Protein AF-A0A1B9KW47-F1 (afdb_monomer_lite)

Secondary structure (DSSP, 8-state):
---B-TTSPBPPS----SGGGGGG-----TT--TT-EEEEE-S-HHHHHHHHHHHHHS---TTT--HHHHHHHHHHHHHHHHSTT--TTSPPPP--HHHHHHHHTSHHHHHHHHTEEEEE--TTS--TT-HHHHHHHHHHHHHHHHHHHHHHHHHHHTT--SHHHHHHHHHHHHHHHHHHHTTS--

Sequence (186 aa):
MTALDEQTLPIRGWVNIKDNAQAHIKRRSPWHWPGFDTIEEKATVGELSDKIGKNKVAKLDLADYTPAMRALHQILTGTLIYSTQRKKDLPPPTFTDRDLKEGLRRSWTAELIGHLLVKYESEWYADEALSKWNEIDDLFEEEKQQQKALIEAGLDELGITELYLRDFALDVWWTRRMNMSNQTGN

Foldseek 3Di:
DFDADPVRDGDDDDQDPPPVRCPPPDDDDPQRDPLADEDEFDQAPLLQVVVQVCCVVPNDDLVSDTRLLNQLLCLLQVVVVPDPPDDPPDDRDGSHPVSSVVLCVDPVSVVNNVRYHYRYDDLVPADPVSVSVVSVVVVCVVVVVVVVVVLVVVCVVVVNDDPVSSVVVVVVVVVVVVVVVVVPPD

Radius of gyration: 24.46 Å; chains: 1; bounding box: 66×40×59 Å

Structure (mmCIF, N/CA/C/O backbone):
data_AF-A0A1B9KW47-F1
#
_entry.id   AF-A0A1B9KW47-F1
#
loop_
_atom_site.group_PDB
_atom_site.id
_atom_site.type_symbol
_atom_site.label_atom_id
_atom_site.label_alt_id
_atom_site.label_comp_id
_atom_site.label_asym_id
_atom_site.label_entity_id
_atom_site.label_seq_id
_atom_site.pdbx_PDB_ins_code
_atom_site.Cartn_x
_atom_site.Cartn_y
_atom_site.Cartn_z
_atom_site.occupancy
_atom_site.B_iso_or_equiv
_atom_site.auth_seq_id
_atom_site.auth_comp_id
_atom_site.auth_asym_id
_atom_site.auth_atom_id
_atom_site.pdbx_PDB_model_num
ATOM 1 N N . MET A 1 1 ? 25.200 -17.414 -2.289 1.00 52.78 1 MET A N 1
ATOM 2 C CA . MET A 1 1 ? 24.859 -16.744 -3.564 1.00 52.78 1 MET A CA 1
ATOM 3 C C . MET A 1 1 ? 25.662 -17.446 -4.650 1.00 52.78 1 MET A C 1
ATOM 5 O O . MET A 1 1 ? 26.881 -17.436 -4.554 1.00 52.78 1 MET A O 1
ATOM 9 N N . THR A 1 2 ? 25.009 -18.140 -5.584 1.00 60.66 2 THR A N 1
ATOM 10 C CA . THR A 1 2 ? 25.680 -18.920 -6.644 1.00 60.66 2 THR A CA 1
ATOM 11 C C . THR A 1 2 ? 25.632 -18.114 -7.937 1.00 60.66 2 THR A C 1
ATOM 13 O O . THR A 1 2 ? 24.560 -17.642 -8.308 1.00 60.66 2 THR A O 1
ATOM 16 N N . ALA A 1 3 ? 26.774 -17.905 -8.592 1.00 68.88 3 ALA A N 1
ATOM 17 C CA . ALA A 1 3 ? 26.818 -17.247 -9.897 1.00 68.88 3 ALA A CA 1
ATOM 18 C C . ALA A 1 3 ? 26.314 -18.215 -10.979 1.00 68.88 3 ALA A C 1
ATOM 20 O O . ALA A 1 3 ? 26.671 -19.393 -10.947 1.00 68.88 3 ALA A O 1
ATOM 21 N N . LEU A 1 4 ? 25.491 -17.726 -11.909 1.00 76.25 4 LEU A N 1
ATOM 22 C CA . LEU A 1 4 ? 24.888 -18.517 -12.986 1.00 76.25 4 LEU A CA 1
ATOM 23 C C . LEU A 1 4 ? 25.247 -17.926 -14.354 1.00 76.25 4 LEU A C 1
ATOM 25 O O . LEU A 1 4 ? 25.425 -16.709 -14.456 1.00 76.25 4 LEU A O 1
ATOM 29 N N . ASP A 1 5 ? 25.347 -18.771 -15.379 1.00 75.00 5 ASP A N 1
ATOM 30 C CA . ASP A 1 5 ? 25.496 -18.347 -16.778 1.00 75.00 5 ASP A CA 1
ATOM 31 C C . ASP A 1 5 ? 24.140 -18.024 -17.439 1.00 75.00 5 ASP A C 1
ATOM 33 O O . ASP A 1 5 ? 23.088 -18.042 -16.792 1.00 75.00 5 ASP A O 1
ATOM 37 N N . GLU A 1 6 ? 24.152 -17.693 -18.736 1.00 72.44 6 GLU A N 1
ATOM 38 C CA . GLU A 1 6 ? 22.936 -17.390 -19.510 1.00 72.44 6 GLU A CA 1
ATOM 39 C C . GLU A 1 6 ? 21.969 -18.582 -19.601 1.00 72.44 6 GLU A C 1
ATOM 41 O O . GLU A 1 6 ? 20.771 -18.392 -19.807 1.00 72.44 6 GLU A O 1
ATOM 46 N N . GLN A 1 7 ? 22.467 -19.804 -19.404 1.00 78.38 7 GLN A N 1
ATOM 47 C CA . GLN A 1 7 ? 21.708 -21.050 -19.403 1.00 78.38 7 GLN A CA 1
ATOM 48 C C . GLN A 1 7 ? 21.291 -21.472 -17.986 1.00 78.38 7 GLN A C 1
ATOM 50 O O . GLN A 1 7 ? 20.792 -22.582 -17.798 1.00 78.38 7 GLN A O 1
ATOM 55 N N . THR A 1 8 ? 21.446 -20.594 -16.988 1.00 76.12 8 THR A N 1
ATOM 56 C CA . THR A 1 8 ? 21.132 -20.827 -15.566 1.00 76.12 8 THR A CA 1
ATOM 57 C C . THR A 1 8 ? 21.960 -21.932 -14.902 1.00 76.12 8 THR A C 1
ATOM 59 O O . THR A 1 8 ? 21.585 -22.449 -13.848 1.00 76.12 8 THR A O 1
ATOM 62 N N . LEU A 1 9 ? 23.113 -22.281 -15.476 1.00 78.62 9 LEU A N 1
ATOM 63 C CA . LEU A 1 9 ? 24.003 -23.293 -14.922 1.00 78.62 9 LEU A CA 1
ATOM 64 C C . LEU A 1 9 ? 24.984 -22.677 -13.912 1.00 78.62 9 LEU A C 1
ATOM 66 O O . LEU A 1 9 ? 25.424 -21.538 -14.087 1.00 78.62 9 LEU A O 1
ATOM 70 N N . PRO A 1 10 ? 25.366 -23.410 -12.847 1.00 80.12 10 PRO A N 1
ATOM 71 C CA . PRO A 1 10 ? 26.312 -22.918 -11.852 1.00 80.12 10 PRO A CA 1
ATOM 72 C C . PRO A 1 10 ? 27.696 -22.648 -12.446 1.00 80.12 10 PRO A C 1
ATOM 74 O O . PRO A 1 10 ? 28.397 -23.569 -12.871 1.00 80.12 10 PRO A O 1
ATOM 77 N N . ILE A 1 11 ? 28.138 -21.395 -12.377 1.00 77.31 11 ILE A N 1
ATOM 78 C CA . ILE A 1 11 ? 29.508 -21.016 -12.718 1.00 77.31 11 ILE A CA 1
ATOM 79 C C . ILE A 1 11 ? 30.420 -21.419 -11.556 1.00 77.31 11 ILE A C 1
ATOM 81 O O . ILE A 1 11 ? 30.181 -21.064 -10.399 1.00 77.31 11 ILE A O 1
ATOM 85 N N . ARG A 1 12 ? 31.497 -22.149 -11.860 1.00 74.44 12 ARG A N 1
ATOM 86 C CA . ARG A 1 12 ? 32.556 -22.488 -10.900 1.00 74.44 12 ARG A CA 1
ATOM 87 C C . ARG A 1 12 ? 33.771 -21.593 -11.141 1.00 74.44 12 ARG A C 1
ATOM 89 O O . ARG A 1 12 ? 34.286 -21.559 -12.252 1.00 74.44 12 ARG A O 1
ATOM 96 N N . GLY A 1 13 ? 34.245 -20.904 -10.103 1.00 72.00 13 GLY A N 1
ATOM 97 C CA . GLY A 1 13 ? 35.448 -20.064 -10.158 1.00 72.00 13 GLY A CA 1
ATOM 98 C C . GLY A 1 13 ? 35.273 -18.698 -9.494 1.00 72.00 13 GLY A C 1
ATOM 99 O O . GLY A 1 13 ? 34.249 -18.420 -8.873 1.00 72.00 13 GLY A O 1
ATOM 100 N N . TRP A 1 14 ? 36.291 -17.846 -9.622 1.00 69.81 14 TRP A N 1
ATOM 101 C CA . TRP A 1 14 ? 36.269 -16.466 -9.134 1.00 69.81 14 TRP A CA 1
ATOM 102 C C . TRP A 1 14 ? 35.870 -15.518 -10.265 1.00 69.81 14 TRP A C 1
ATOM 104 O O . TRP A 1 14 ? 36.455 -15.556 -11.345 1.00 69.81 14 TRP A O 1
ATOM 114 N N . VAL A 1 15 ? 34.891 -14.652 -10.010 1.00 69.75 15 VAL A N 1
ATOM 115 C CA . VAL A 1 15 ? 34.445 -13.632 -10.966 1.00 69.75 15 VAL A CA 1
ATOM 116 C C . VAL A 1 15 ? 35.198 -12.330 -10.693 1.00 69.75 15 VAL A C 1
ATOM 118 O O . VAL A 1 15 ? 35.206 -11.837 -9.565 1.00 69.75 15 VAL A O 1
ATOM 121 N N . ASN A 1 16 ? 35.844 -11.768 -11.717 1.00 69.06 16 ASN A N 1
ATOM 122 C CA . ASN A 1 16 ? 36.557 -10.497 -11.601 1.00 69.06 16 ASN A CA 1
ATOM 123 C C . ASN A 1 16 ? 35.557 -9.330 -11.575 1.00 69.06 16 ASN A C 1
ATOM 125 O O . ASN A 1 16 ? 34.873 -9.070 -12.559 1.00 69.06 16 ASN A O 1
ATOM 129 N N . ILE A 1 17 ? 35.494 -8.627 -10.445 1.00 68.19 17 ILE A N 1
ATOM 130 C CA . ILE A 1 17 ? 34.579 -7.500 -10.210 1.00 68.19 17 ILE A CA 1
ATOM 131 C C . ILE A 1 17 ? 35.165 -6.133 -10.592 1.00 68.19 17 ILE A C 1
ATOM 133 O O . ILE A 1 17 ? 34.550 -5.114 -10.304 1.00 68.19 17 ILE A O 1
ATOM 137 N N . LYS A 1 18 ? 36.345 -6.063 -11.217 1.00 71.56 18 LYS A N 1
ATOM 138 C CA . LYS A 1 18 ? 36.892 -4.783 -11.700 1.00 71.56 18 LYS A CA 1
ATOM 139 C C . LYS A 1 18 ? 36.042 -4.247 -12.856 1.00 71.56 18 LYS A C 1
ATOM 141 O O . LYS A 1 18 ? 35.645 -5.021 -13.721 1.00 71.56 18 LYS A O 1
ATOM 146 N N . ASP A 1 19 ? 35.797 -2.937 -12.892 1.00 61.22 19 ASP A N 1
ATOM 147 C CA . ASP A 1 19 ? 34.869 -2.291 -13.842 1.00 61.22 19 ASP A CA 1
ATOM 148 C C . ASP A 1 19 ? 35.158 -2.616 -15.318 1.00 61.22 19 ASP A C 1
ATOM 150 O O . ASP A 1 19 ? 34.242 -2.749 -16.125 1.00 61.22 19 ASP A O 1
ATOM 154 N N . ASN A 1 20 ? 36.425 -2.841 -15.672 1.00 67.69 20 ASN A N 1
ATOM 155 C CA . ASN A 1 20 ? 36.841 -3.214 -17.026 1.00 67.69 20 ASN A CA 1
ATOM 156 C C . ASN A 1 20 ? 36.513 -4.668 -17.426 1.00 67.69 20 ASN A C 1
ATOM 158 O O . ASN A 1 20 ? 36.553 -4.992 -18.609 1.00 67.69 20 ASN A O 1
ATOM 162 N N . ALA A 1 21 ? 36.203 -5.542 -16.467 1.00 62.09 21 ALA A N 1
ATOM 163 C CA . ALA A 1 21 ? 35.816 -6.934 -16.694 1.00 62.09 21 ALA A CA 1
ATOM 164 C C . ALA A 1 21 ? 34.289 -7.141 -16.649 1.00 62.09 21 ALA A C 1
ATOM 166 O O . ALA A 1 21 ? 33.803 -8.211 -17.009 1.00 62.09 21 ALA A O 1
ATOM 167 N N . GLN A 1 22 ? 33.521 -6.122 -16.241 1.00 63.50 22 GLN A N 1
ATOM 168 C CA . GLN A 1 22 ? 32.074 -6.219 -16.019 1.00 63.50 22 GLN A CA 1
ATOM 169 C C . GLN A 1 22 ? 31.216 -6.091 -17.288 1.00 63.50 22 GLN A C 1
ATOM 171 O O . GLN A 1 22 ? 30.003 -6.263 -17.207 1.00 63.50 22 GLN A O 1
ATOM 176 N N . ALA A 1 23 ? 31.804 -5.845 -18.465 1.00 67.00 23 ALA A N 1
ATOM 177 C CA . ALA A 1 23 ? 31.049 -5.665 -19.713 1.00 67.00 23 ALA A CA 1
ATOM 178 C C . ALA A 1 23 ? 30.097 -6.838 -20.036 1.00 67.00 23 ALA A C 1
ATOM 180 O O . ALA A 1 23 ? 29.053 -6.635 -20.652 1.00 67.00 23 ALA A O 1
ATOM 181 N N . HIS A 1 24 ? 30.430 -8.048 -19.573 1.00 66.94 24 HIS A N 1
ATOM 182 C CA . HIS A 1 24 ? 29.626 -9.262 -19.749 1.00 66.94 24 HIS A CA 1
ATOM 183 C C . HIS A 1 24 ? 29.089 -9.838 -18.426 1.00 66.94 24 HIS A C 1
ATOM 185 O O . HIS A 1 24 ? 28.524 -10.927 -18.410 1.00 66.94 24 HIS A O 1
ATOM 191 N N . ILE A 1 25 ? 29.261 -9.132 -17.301 1.00 68.62 25 ILE A N 1
ATOM 192 C CA . ILE A 1 25 ? 28.848 -9.597 -15.971 1.00 68.62 25 ILE A CA 1
ATOM 193 C C . ILE A 1 25 ? 27.745 -8.682 -15.459 1.00 68.62 25 ILE A C 1
ATOM 195 O O . ILE A 1 25 ? 27.976 -7.520 -15.133 1.00 68.62 25 ILE A O 1
ATOM 199 N N . LYS A 1 26 ? 26.537 -9.227 -15.310 1.00 70.75 26 LYS A N 1
ATOM 200 C CA . LYS A 1 26 ? 25.414 -8.489 -14.734 1.00 70.75 26 LYS A CA 1
ATOM 201 C C . LYS A 1 26 ? 25.174 -8.916 -13.293 1.00 70.75 26 LYS A C 1
ATOM 203 O O . LYS A 1 26 ? 24.668 -10.006 -13.035 1.00 70.75 26 LYS A O 1
ATOM 208 N N . ARG A 1 27 ? 25.485 -8.037 -12.338 1.00 69.44 27 ARG A N 1
ATOM 209 C CA . ARG A 1 27 ? 25.141 -8.262 -10.928 1.00 69.44 27 ARG A CA 1
ATOM 210 C C . ARG A 1 27 ? 23.619 -8.225 -10.774 1.00 69.44 27 ARG A C 1
ATOM 212 O O . ARG A 1 27 ? 22.990 -7.197 -11.007 1.00 69.44 27 ARG A O 1
ATOM 219 N N . ARG A 1 28 ? 23.025 -9.355 -10.394 1.00 71.50 28 ARG A N 1
ATOM 220 C CA . ARG A 1 28 ? 21.593 -9.471 -10.093 1.00 71.50 28 ARG A CA 1
ATOM 221 C C . ARG A 1 28 ? 21.411 -9.485 -8.578 1.00 71.50 28 ARG A C 1
ATOM 223 O O . ARG A 1 28 ? 22.066 -10.260 -7.882 1.00 71.50 28 ARG A O 1
ATOM 230 N N . SER A 1 29 ? 20.574 -8.593 -8.059 1.00 70.94 29 SER A N 1
ATOM 231 C CA . SER A 1 29 ? 20.155 -8.649 -6.658 1.00 70.94 29 SER A CA 1
ATOM 232 C C . SER A 1 29 ? 19.118 -9.769 -6.476 1.00 70.94 29 SER A C 1
ATOM 234 O O . SER A 1 29 ? 18.502 -10.180 -7.459 1.00 70.94 29 SER A O 1
ATOM 236 N N . PRO A 1 30 ? 18.865 -10.238 -5.242 1.00 73.62 30 PRO A N 1
ATOM 237 C CA . PRO A 1 30 ? 17.737 -11.133 -4.954 1.00 73.62 30 PRO A CA 1
ATOM 238 C C . PRO A 1 30 ? 16.365 -10.565 -5.362 1.00 73.62 30 PRO A C 1
ATOM 240 O O . PRO A 1 30 ? 15.408 -11.314 -5.512 1.00 73.62 30 PRO A O 1
ATOM 243 N N . TRP A 1 31 ? 16.292 -9.248 -5.565 1.00 76.88 31 TRP A N 1
ATOM 244 C CA . TRP A 1 31 ? 15.114 -8.513 -6.022 1.00 76.88 31 TRP A CA 1
ATOM 245 C C . TRP A 1 31 ? 15.072 -8.339 -7.545 1.00 76.88 31 TRP A C 1
ATOM 247 O O . TRP A 1 31 ? 14.102 -7.825 -8.078 1.00 76.88 31 TRP A O 1
ATOM 257 N N . HIS A 1 32 ? 16.104 -8.779 -8.274 1.00 79.56 32 HIS A N 1
ATOM 258 C CA . HIS A 1 32 ? 16.088 -8.751 -9.732 1.00 79.56 32 HIS A CA 1
ATOM 259 C C . HIS A 1 32 ? 15.261 -9.924 -10.266 1.00 79.56 32 HIS A C 1
ATOM 261 O O . HIS A 1 32 ? 15.783 -11.028 -10.430 1.00 79.56 32 HIS A O 1
ATOM 267 N N . TRP A 1 33 ? 13.985 -9.682 -10.557 1.00 83.50 33 TRP A N 1
ATOM 268 C CA . TRP A 1 33 ? 13.072 -10.673 -11.129 1.00 83.50 33 TRP A CA 1
ATOM 269 C C . TRP A 1 33 ? 12.690 -10.236 -12.552 1.00 83.50 33 TRP A C 1
ATOM 271 O O . TRP A 1 33 ? 12.150 -9.146 -12.734 1.00 83.50 33 TRP A O 1
ATOM 281 N N . PRO A 1 34 ? 13.029 -11.010 -13.601 1.00 83.19 34 PRO A N 1
ATOM 282 C CA . PRO A 1 34 ? 12.673 -10.654 -14.974 1.00 83.19 34 PRO A CA 1
ATOM 283 C C . PRO A 1 34 ? 11.157 -10.487 -15.147 1.00 83.19 34 PRO A C 1
ATOM 285 O O . PRO A 1 34 ? 10.402 -11.362 -14.740 1.00 83.19 34 PRO A O 1
ATOM 288 N N . GLY A 1 35 ? 10.729 -9.386 -15.770 1.00 83.75 35 GLY A N 1
ATOM 289 C CA . GLY A 1 35 ? 9.307 -9.073 -15.967 1.00 83.75 35 GLY A CA 1
ATOM 290 C C . GLY A 1 35 ? 8.639 -8.350 -14.796 1.00 83.75 35 GLY A C 1
ATOM 291 O O . GLY A 1 35 ? 7.484 -7.967 -14.934 1.00 83.75 35 GLY A O 1
ATOM 292 N N . PHE A 1 36 ? 9.361 -8.125 -13.693 1.00 90.31 36 PHE A N 1
ATOM 293 C CA . PHE A 1 36 ? 8.866 -7.394 -12.532 1.00 90.31 36 PHE A CA 1
ATOM 294 C C . PHE A 1 36 ? 9.596 -6.062 -12.361 1.00 90.31 36 PHE A C 1
ATOM 296 O O . PHE A 1 36 ? 10.820 -5.983 -12.512 1.00 90.31 36 PHE A O 1
ATOM 303 N N . ASP A 1 37 ? 8.849 -5.038 -11.965 1.00 89.62 37 ASP A N 1
ATOM 304 C CA . ASP A 1 37 ? 9.387 -3.742 -11.576 1.00 89.62 37 ASP A CA 1
ATOM 305 C C . ASP A 1 37 ? 9.651 -3.734 -10.075 1.00 89.62 37 ASP A C 1
ATOM 307 O O . ASP A 1 37 ? 8.775 -4.042 -9.274 1.00 89.62 37 ASP A O 1
ATOM 311 N N . THR A 1 38 ? 10.873 -3.394 -9.670 1.00 90.56 38 THR A N 1
ATOM 312 C CA . THR A 1 38 ? 11.229 -3.315 -8.249 1.00 90.56 38 THR A CA 1
ATOM 313 C C . THR A 1 38 ? 11.180 -1.877 -7.770 1.00 90.56 38 THR A C 1
ATOM 315 O O . THR A 1 38 ? 11.868 -1.015 -8.316 1.00 90.56 38 THR A O 1
ATOM 318 N N . ILE A 1 39 ? 10.436 -1.641 -6.697 1.00 91.31 39 ILE A N 1
ATOM 319 C CA . ILE A 1 39 ? 10.437 -0.382 -5.963 1.00 91.31 39 ILE A CA 1
ATOM 320 C C . ILE A 1 39 ? 11.011 -0.592 -4.567 1.00 91.31 39 ILE A C 1
ATOM 322 O O . ILE A 1 39 ? 10.827 -1.641 -3.956 1.00 91.31 39 ILE A O 1
ATOM 326 N N . GLU A 1 40 ? 11.726 0.409 -4.066 1.00 90.12 40 GLU A N 1
ATOM 327 C CA . GLU A 1 40 ? 12.193 0.439 -2.683 1.00 90.12 40 GLU A CA 1
ATOM 328 C C . GLU A 1 40 ? 11.288 1.384 -1.895 1.00 90.12 40 GLU A C 1
ATOM 330 O O . GLU A 1 40 ? 11.280 2.591 -2.147 1.00 90.12 40 GLU A O 1
ATOM 335 N N . GLU A 1 41 ? 10.503 0.820 -0.982 1.00 90.06 41 GLU A N 1
ATOM 336 C CA . GLU A 1 41 ? 9.646 1.564 -0.069 1.00 90.06 41 GLU A CA 1
ATOM 337 C C . GLU A 1 41 ? 10.390 1.780 1.248 1.00 90.06 41 GLU A C 1
ATOM 339 O O . GLU A 1 41 ? 10.922 0.843 1.846 1.00 90.06 41 GLU A O 1
ATOM 344 N N . LYS A 1 42 ? 10.461 3.046 1.652 1.00 86.50 42 LYS A N 1
ATOM 345 C CA . LYS A 1 42 ? 11.182 3.504 2.845 1.00 86.50 42 LYS A CA 1
ATOM 346 C C . LYS A 1 42 ? 10.254 4.139 3.871 1.00 86.50 42 LYS A C 1
ATOM 348 O O . LYS A 1 42 ? 10.696 4.357 4.991 1.00 86.50 42 LYS A O 1
ATOM 353 N N . ALA A 1 43 ? 9.025 4.467 3.475 1.00 84.81 43 ALA A N 1
ATOM 354 C CA . ALA A 1 43 ? 8.027 4.968 4.398 1.00 84.81 43 ALA A CA 1
ATOM 355 C C . ALA A 1 43 ? 7.648 3.861 5.377 1.00 84.81 43 ALA A C 1
ATOM 357 O O . ALA A 1 43 ? 7.452 2.729 4.941 1.00 84.81 43 ALA A O 1
ATOM 358 N N . THR A 1 44 ? 7.531 4.180 6.664 1.00 82.62 44 THR A N 1
ATOM 359 C CA . THR A 1 44 ? 7.022 3.229 7.665 1.00 82.62 44 THR A CA 1
ATOM 360 C C . THR A 1 44 ? 5.564 2.864 7.368 1.00 82.62 44 THR A C 1
ATOM 362 O O . THR A 1 44 ? 4.877 3.542 6.594 1.00 82.62 44 THR A O 1
ATOM 365 N N . VAL A 1 45 ? 5.043 1.806 8.001 1.00 77.69 45 VAL A N 1
ATOM 366 C CA . VAL A 1 45 ? 3.600 1.502 7.935 1.00 77.69 45 VAL A CA 1
ATOM 367 C C . VAL A 1 45 ? 2.774 2.680 8.428 1.00 77.69 45 VAL A C 1
ATOM 369 O O . VAL A 1 45 ? 1.746 2.987 7.821 1.00 77.69 45 VAL A O 1
ATOM 372 N N . GLY A 1 46 ? 3.233 3.350 9.490 1.00 76.00 46 GLY A N 1
ATOM 373 C CA . GLY A 1 46 ? 2.555 4.509 10.049 1.00 76.00 46 GLY A CA 1
ATOM 374 C C . GLY A 1 46 ? 2.443 5.644 9.040 1.00 76.00 46 GLY A C 1
ATOM 375 O O . GLY A 1 46 ? 1.343 6.105 8.732 1.00 76.00 46 GLY A O 1
ATOM 376 N N . GLU A 1 47 ? 3.568 6.015 8.429 1.0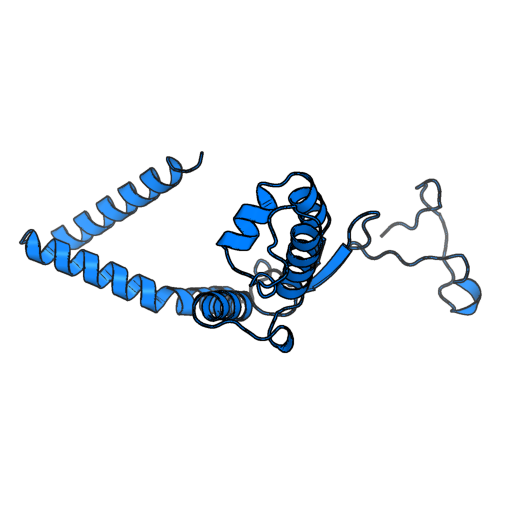0 83.38 47 GLU A N 1
ATOM 377 C CA . GLU A 1 47 ? 3.628 7.031 7.378 1.00 83.38 47 GLU A CA 1
ATOM 378 C C . GLU A 1 47 ? 2.794 6.659 6.146 1.00 83.38 47 GLU A C 1
ATOM 380 O O . GLU A 1 47 ? 2.113 7.513 5.572 1.00 83.38 47 GLU A O 1
ATOM 385 N N . LEU A 1 48 ? 2.832 5.395 5.714 1.00 83.38 48 LEU A N 1
ATOM 386 C CA . LEU A 1 48 ? 2.037 4.925 4.581 1.00 83.38 48 LEU A CA 1
ATOM 387 C C . LEU A 1 48 ? 0.536 5.006 4.891 1.00 83.38 48 LEU A C 1
ATOM 389 O O . LEU A 1 48 ? -0.237 5.482 4.056 1.00 83.38 48 LEU A O 1
ATOM 393 N N . SER A 1 49 ? 0.126 4.569 6.082 1.00 78.56 49 SER A N 1
ATOM 394 C CA . SE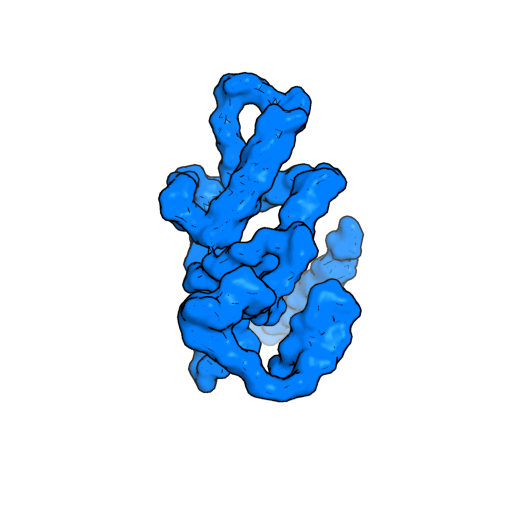R A 1 49 ? -1.268 4.595 6.529 1.00 78.56 49 SER A CA 1
ATOM 395 C C . SER A 1 49 ? -1.788 6.026 6.661 1.00 78.56 49 SER A C 1
ATOM 397 O O . SER A 1 49 ? -2.831 6.350 6.089 1.00 78.56 49 SER A O 1
ATOM 399 N N . ASP A 1 50 ? -1.025 6.913 7.307 1.00 83.00 50 ASP A N 1
ATOM 400 C CA . ASP A 1 50 ? -1.349 8.336 7.432 1.00 83.00 50 ASP A CA 1
ATOM 401 C C . ASP A 1 50 ? -1.496 8.998 6.056 1.00 83.00 50 ASP A C 1
ATOM 403 O O . ASP A 1 50 ? -2.487 9.679 5.790 1.00 83.00 50 ASP A O 1
ATOM 407 N N . LYS A 1 51 ? -0.577 8.733 5.119 1.00 85.56 51 LYS A N 1
ATOM 408 C CA . LYS A 1 51 ? -0.677 9.256 3.748 1.00 85.56 51 LYS A CA 1
ATOM 409 C C . LYS A 1 51 ? -1.886 8.705 3.001 1.00 85.56 51 LYS A C 1
ATOM 411 O O . LYS A 1 51 ? -2.567 9.462 2.314 1.00 85.56 51 LYS A O 1
ATOM 416 N N . ILE A 1 52 ? -2.207 7.421 3.128 1.00 81.31 52 ILE A N 1
ATOM 417 C CA . ILE A 1 52 ? -3.422 6.857 2.519 1.00 81.31 52 ILE A CA 1
ATOM 418 C C . ILE A 1 52 ? -4.676 7.494 3.134 1.00 81.31 52 ILE A C 1
ATOM 420 O O . ILE A 1 52 ? -5.589 7.872 2.396 1.00 81.31 52 ILE A O 1
ATOM 424 N N . GLY A 1 53 ? -4.716 7.647 4.459 1.00 77.81 53 GLY A N 1
ATOM 425 C CA . GLY A 1 53 ? -5.805 8.292 5.192 1.00 77.81 53 GLY A CA 1
ATOM 426 C C . GLY A 1 53 ? -6.002 9.742 4.757 1.00 77.81 53 GLY A C 1
ATOM 427 O O . GLY A 1 53 ? -7.098 10.122 4.340 1.00 77.81 53 GLY A O 1
ATOM 428 N N . LYS A 1 54 ? -4.920 10.525 4.731 1.00 81.06 54 LYS A N 1
ATOM 429 C CA . LYS A 1 54 ? -4.908 11.890 4.199 1.00 81.06 54 LYS A CA 1
ATOM 430 C C . LYS A 1 54 ? -5.405 11.921 2.766 1.00 81.06 54 LYS A C 1
ATOM 432 O O . LYS A 1 54 ? -6.285 12.723 2.503 1.00 81.06 54 LYS A O 1
ATOM 437 N N . ASN A 1 55 ? -4.971 11.013 1.886 1.00 80.38 55 ASN A N 1
ATOM 438 C CA . ASN A 1 55 ? -5.410 11.004 0.483 1.00 80.38 55 ASN A CA 1
ATOM 439 C C . ASN A 1 55 ? -6.920 10.780 0.317 1.00 80.38 55 ASN A C 1
ATOM 441 O O . ASN A 1 55 ? -7.501 11.235 -0.670 1.00 80.38 55 ASN A O 1
ATOM 445 N N . LYS A 1 56 ? -7.556 10.061 1.256 1.00 72.69 56 LYS A N 1
ATOM 446 C CA . LYS A 1 56 ? -9.016 9.880 1.282 1.00 72.69 56 LYS A CA 1
ATOM 447 C C . LYS A 1 56 ? -9.747 11.169 1.658 1.00 72.69 56 LYS A C 1
ATOM 449 O O . LYS A 1 56 ? -10.815 11.429 1.112 1.00 72.69 56 LYS A O 1
ATOM 454 N N . VAL A 1 57 ? -9.196 11.946 2.593 1.00 69.56 57 VAL A N 1
ATOM 455 C CA . VAL A 1 57 ? -9.818 13.172 3.128 1.00 69.56 57 VAL A CA 1
ATOM 456 C C . VAL A 1 57 ? -9.504 14.391 2.259 1.00 69.56 57 VAL A C 1
ATOM 458 O O . VAL A 1 57 ? -10.387 15.183 1.938 1.00 69.56 57 VAL A O 1
ATOM 461 N N . ALA A 1 58 ? -8.247 14.533 1.855 1.00 70.62 58 ALA A N 1
ATOM 462 C CA . ALA A 1 58 ? -7.718 15.609 1.041 1.00 70.62 58 ALA A CA 1
ATOM 463 C C . ALA A 1 58 ? -6.804 15.020 -0.037 1.00 70.62 58 ALA A C 1
ATOM 465 O O . ALA A 1 58 ? -5.909 14.230 0.245 1.00 70.62 58 ALA A O 1
ATOM 466 N N . LYS A 1 59 ? -7.006 15.418 -1.294 1.00 75.62 59 LYS A N 1
ATOM 467 C CA . LYS A 1 59 ? -6.153 14.968 -2.396 1.00 75.62 59 LYS A CA 1
ATOM 468 C C . LYS A 1 59 ? -4.701 15.376 -2.119 1.00 75.62 59 LYS A C 1
ATOM 470 O O . LYS A 1 59 ? -4.386 16.561 -2.191 1.00 75.62 59 LYS A O 1
ATOM 475 N N . LEU A 1 60 ? -3.844 14.397 -1.827 1.00 76.94 60 LEU A N 1
ATOM 476 C CA . LEU A 1 60 ? -2.406 14.616 -1.675 1.00 76.94 60 LEU A CA 1
ATOM 477 C C . LEU A 1 60 ? -1.792 14.974 -3.028 1.00 76.94 60 LEU A C 1
ATOM 479 O O . LEU A 1 60 ? -2.226 14.468 -4.073 1.00 76.94 60 LEU A O 1
ATOM 483 N N . ASP A 1 61 ? -0.763 15.818 -2.996 1.00 78.88 61 ASP A N 1
ATOM 484 C CA . ASP A 1 61 ? 0.063 16.061 -4.171 1.00 78.88 61 ASP A CA 1
ATOM 485 C C . ASP A 1 61 ? 0.895 14.804 -4.478 1.00 78.88 61 ASP A C 1
ATOM 487 O O . ASP A 1 61 ? 1.285 14.041 -3.593 1.00 78.88 61 ASP A O 1
ATOM 491 N N . LEU A 1 62 ? 1.202 14.586 -5.754 1.00 78.12 62 LEU A N 1
ATOM 492 C CA . LEU A 1 62 ? 2.049 13.492 -6.222 1.00 78.12 62 LEU A CA 1
ATOM 493 C C . LEU A 1 62 ? 3.466 13.554 -5.616 1.00 78.12 62 LEU A C 1
ATOM 495 O O . LEU A 1 62 ? 4.149 12.527 -5.510 1.00 78.12 62 LEU A O 1
ATOM 499 N N . ALA A 1 63 ? 3.911 14.751 -5.223 1.00 83.00 63 ALA A N 1
ATOM 500 C CA . ALA A 1 63 ? 5.157 14.956 -4.491 1.00 83.00 63 ALA A CA 1
ATOM 501 C C . ALA A 1 63 ? 5.152 14.249 -3.123 1.00 83.00 63 ALA A C 1
ATOM 503 O O . ALA A 1 63 ? 6.170 13.675 -2.737 1.00 83.00 63 ALA A O 1
ATOM 504 N N . ASP A 1 64 ? 3.999 14.201 -2.454 1.00 85.56 64 ASP A N 1
ATOM 505 C CA . ASP A 1 64 ? 3.856 13.641 -1.107 1.00 85.56 64 ASP A CA 1
ATOM 506 C C . ASP A 1 64 ? 3.673 12.116 -1.100 1.00 85.56 64 ASP A C 1
ATOM 508 O O . ASP A 1 64 ? 3.794 11.467 -0.054 1.00 85.56 64 ASP A O 1
ATOM 512 N N . TYR A 1 65 ? 3.407 11.519 -2.266 1.00 87.25 65 TYR A N 1
ATOM 513 C CA . TYR A 1 65 ? 3.200 10.077 -2.409 1.00 87.25 65 TYR A CA 1
ATOM 514 C C . TYR A 1 65 ? 4.473 9.307 -2.052 1.00 87.25 65 TYR A C 1
ATOM 516 O O . TYR A 1 65 ? 5.580 9.672 -2.465 1.00 87.25 65 TYR A O 1
ATOM 524 N N . THR A 1 66 ? 4.309 8.193 -1.334 1.00 90.62 66 THR A N 1
ATOM 525 C CA . THR A 1 66 ? 5.399 7.228 -1.162 1.00 90.62 66 THR A CA 1
ATOM 526 C C . THR A 1 66 ? 5.761 6.588 -2.514 1.00 90.62 66 THR A C 1
ATOM 528 O O . THR A 1 66 ? 4.954 6.624 -3.456 1.00 90.62 66 THR A O 1
ATOM 531 N N . PRO A 1 67 ? 6.960 5.997 -2.656 1.00 91.06 67 PRO A N 1
ATOM 532 C CA . PRO A 1 67 ? 7.332 5.213 -3.832 1.00 91.06 67 PRO A CA 1
ATOM 533 C C . PRO A 1 67 ? 6.262 4.203 -4.278 1.00 91.06 67 PRO A C 1
ATOM 535 O O . PRO A 1 67 ? 5.929 4.172 -5.466 1.00 91.06 67 PRO A O 1
ATOM 538 N N . ALA A 1 68 ? 5.667 3.444 -3.350 1.00 89.62 68 ALA A N 1
ATOM 539 C CA . ALA A 1 68 ? 4.608 2.484 -3.665 1.00 89.62 68 ALA A CA 1
ATOM 540 C C . ALA A 1 68 ? 3.322 3.156 -4.154 1.00 89.62 68 ALA A C 1
ATOM 542 O O . ALA A 1 68 ? 2.783 2.770 -5.195 1.00 89.62 68 ALA A O 1
ATOM 543 N N . MET A 1 69 ? 2.866 4.209 -3.467 1.00 89.50 69 MET A N 1
ATOM 544 C CA . MET A 1 69 ? 1.693 4.979 -3.897 1.00 89.50 69 MET A CA 1
ATOM 545 C C . MET A 1 69 ? 1.887 5.552 -5.303 1.00 89.50 69 MET A C 1
ATOM 547 O O . MET A 1 69 ? 0.971 5.514 -6.121 1.00 89.50 69 MET A O 1
ATOM 551 N N . ARG A 1 70 ? 3.086 6.063 -5.610 1.00 89.94 70 ARG A N 1
ATOM 552 C CA . ARG A 1 70 ? 3.411 6.639 -6.919 1.00 89.94 70 ARG A CA 1
ATOM 553 C C . ARG A 1 70 ? 3.400 5.587 -8.025 1.00 89.94 70 ARG A C 1
ATOM 555 O O . ARG A 1 70 ? 2.815 5.843 -9.074 1.00 89.94 70 ARG A O 1
ATOM 562 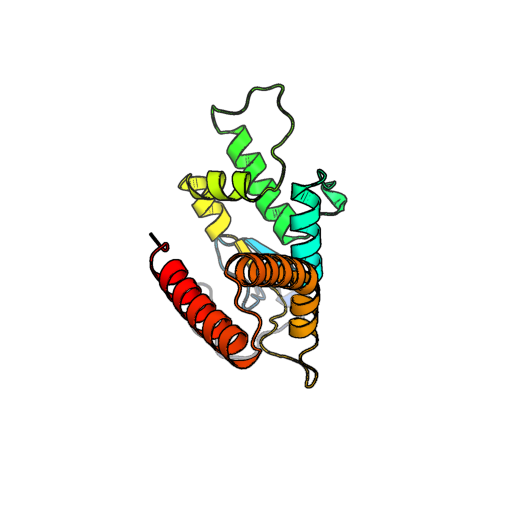N N . ALA A 1 71 ? 4.002 4.421 -7.795 1.00 90.94 71 ALA A N 1
ATOM 563 C CA . ALA A 1 71 ? 4.008 3.330 -8.769 1.00 90.94 71 ALA A CA 1
ATOM 564 C C . ALA A 1 71 ? 2.581 2.842 -9.072 1.00 90.94 71 ALA A C 1
ATOM 566 O O . ALA A 1 71 ? 2.174 2.773 -10.232 1.00 90.94 71 ALA A O 1
ATOM 567 N N . LEU A 1 72 ? 1.778 2.604 -8.030 1.00 89.25 72 LEU A N 1
ATOM 568 C CA . LEU A 1 72 ? 0.378 2.212 -8.191 1.00 89.25 72 LEU A CA 1
ATOM 569 C C . LEU A 1 72 ? -0.440 3.303 -8.889 1.00 89.25 72 LEU A C 1
ATOM 571 O O . LEU A 1 72 ? -1.215 3.008 -9.796 1.00 89.25 72 LEU A O 1
ATOM 575 N N . HIS A 1 73 ? -0.247 4.571 -8.521 1.00 86.50 73 HIS A N 1
ATOM 576 C CA . HIS A 1 73 ? -0.922 5.703 -9.157 1.00 86.50 73 HIS A CA 1
ATOM 577 C C . HIS A 1 73 ? -0.590 5.827 -10.646 1.00 86.50 73 HIS A C 1
ATOM 579 O O . HIS A 1 73 ? -1.486 6.098 -11.447 1.00 86.50 73 HIS A O 1
ATOM 585 N N . GLN A 1 74 ? 0.662 5.581 -11.035 1.00 87.38 74 GLN A N 1
ATOM 586 C CA . GLN A 1 74 ? 1.085 5.565 -12.436 1.00 87.38 74 GLN A CA 1
ATOM 587 C C . GLN A 1 74 ? 0.431 4.423 -13.214 1.00 87.38 74 GLN A C 1
ATOM 589 O O . GLN A 1 74 ? -0.096 4.667 -14.300 1.00 87.38 74 GLN A O 1
ATOM 594 N N . ILE A 1 75 ? 0.398 3.210 -12.650 1.00 88.44 75 ILE A N 1
ATOM 595 C CA . ILE A 1 75 ? -0.286 2.062 -13.261 1.00 88.44 75 ILE A CA 1
ATOM 596 C C . ILE A 1 75 ? -1.777 2.375 -13.425 1.00 88.44 75 ILE A C 1
ATOM 598 O O . ILE A 1 75 ? -2.322 2.263 -14.522 1.00 88.44 75 ILE A O 1
ATOM 602 N N . LEU A 1 76 ? -2.446 2.845 -12.370 1.00 83.81 76 LEU A N 1
ATOM 603 C CA . LEU A 1 76 ? -3.864 3.203 -12.419 1.00 83.81 76 LEU A CA 1
ATOM 604 C C . LEU A 1 76 ? -4.125 4.322 -13.432 1.00 83.81 76 LEU A C 1
ATOM 606 O O . LEU A 1 76 ? -5.000 4.192 -14.277 1.00 83.81 76 LEU A O 1
ATOM 610 N N . THR A 1 77 ? -3.342 5.399 -13.430 1.00 79.94 77 THR A N 1
ATOM 611 C CA . THR A 1 77 ? -3.539 6.516 -14.365 1.00 79.94 77 THR A CA 1
ATOM 612 C C . THR A 1 77 ? -3.281 6.093 -15.808 1.00 79.94 77 THR A C 1
ATOM 614 O O . THR A 1 77 ? -4.096 6.392 -16.681 1.00 79.94 77 THR A O 1
ATOM 617 N N . GLY A 1 78 ? -2.194 5.362 -16.063 1.00 77.88 78 GLY A N 1
ATOM 618 C CA . GLY A 1 78 ? -1.882 4.816 -17.380 1.00 77.88 78 GLY A CA 1
ATOM 619 C C . GLY A 1 78 ? -3.000 3.905 -17.872 1.00 77.88 78 GLY A C 1
ATOM 620 O O . GLY A 1 78 ? -3.486 4.070 -18.986 1.00 77.88 78 GLY A O 1
ATOM 621 N N . THR A 1 79 ? -3.495 3.019 -17.009 1.00 76.12 79 THR A N 1
ATOM 622 C CA . THR A 1 79 ? -4.560 2.077 -17.364 1.00 76.12 79 THR A CA 1
ATOM 623 C C . THR A 1 79 ? -5.934 2.714 -17.536 1.00 76.12 79 THR A C 1
ATOM 625 O O . THR A 1 79 ? -6.685 2.348 -18.443 1.00 76.12 79 THR A O 1
ATOM 628 N N . LEU A 1 80 ? -6.262 3.724 -16.731 1.00 65.94 80 LEU A N 1
ATOM 629 C CA . LEU A 1 80 ? -7.516 4.457 -16.846 1.00 65.94 80 LEU A CA 1
ATOM 630 C C . LEU A 1 80 ? -7.558 5.370 -18.074 1.00 65.94 80 LEU A C 1
ATOM 632 O O . LEU A 1 80 ? -8.633 5.500 -18.656 1.00 65.94 80 LEU A O 1
ATOM 636 N N . ILE A 1 81 ? -6.431 5.961 -18.497 1.00 57.69 81 ILE A N 1
ATOM 637 C CA . ILE A 1 81 ? -6.340 6.757 -19.739 1.00 57.69 81 ILE A CA 1
ATOM 638 C C . ILE A 1 81 ? -6.712 5.915 -20.964 1.00 57.69 81 ILE A C 1
ATOM 640 O O . ILE A 1 81 ? -7.391 6.415 -21.857 1.00 57.69 81 ILE A O 1
ATOM 644 N N . TYR A 1 82 ? -6.314 4.641 -20.987 1.00 50.22 82 TYR A N 1
ATOM 645 C CA . TYR A 1 82 ? -6.665 3.713 -22.066 1.00 50.22 82 TYR A CA 1
ATOM 646 C C . TYR A 1 82 ? -8.017 3.024 -21.864 1.00 50.22 82 TYR A C 1
ATOM 648 O O . TYR A 1 82 ? -8.513 2.358 -22.772 1.00 50.22 82 TYR A O 1
ATOM 656 N N . SER A 1 83 ? -8.648 3.198 -20.700 1.00 55.47 83 SER A N 1
ATOM 657 C CA . SER A 1 83 ? -10.003 2.715 -20.480 1.00 55.47 83 SER A CA 1
ATOM 658 C C . SER A 1 83 ? -11.026 3.708 -21.027 1.00 55.47 83 SER A C 1
ATOM 660 O O . SER A 1 83 ? -10.990 4.902 -20.737 1.00 55.47 83 SER A O 1
ATOM 662 N N . THR A 1 84 ? -11.996 3.195 -21.775 1.00 49.44 84 THR A N 1
ATOM 663 C CA . THR A 1 84 ? -13.109 3.929 -22.404 1.00 49.44 84 THR A CA 1
ATOM 664 C C . THR A 1 84 ? -13.982 4.751 -21.439 1.00 49.44 84 THR A C 1
ATOM 666 O O . THR A 1 84 ? -14.880 5.463 -21.878 1.00 49.44 84 THR A O 1
ATOM 669 N N . GLN A 1 85 ? -13.732 4.686 -20.128 1.00 53.00 85 GLN A N 1
ATOM 670 C CA . GLN A 1 85 ? -14.499 5.367 -19.083 1.00 53.00 85 GLN A CA 1
ATOM 671 C C . GLN A 1 85 ? -13.990 6.769 -18.727 1.00 53.00 85 GLN A C 1
ATOM 673 O O . GLN A 1 85 ? -14.697 7.511 -18.039 1.00 53.00 85 GLN A O 1
ATOM 678 N N . ARG A 1 86 ? -12.790 7.176 -19.161 1.00 58.69 86 ARG A N 1
ATOM 679 C CA . ARG A 1 86 ? -12.275 8.498 -18.792 1.00 58.69 86 ARG A CA 1
ATOM 680 C C . ARG A 1 86 ? -12.868 9.579 -19.698 1.00 58.69 86 ARG A C 1
ATOM 682 O O . ARG A 1 86 ? -12.452 9.743 -20.842 1.00 58.69 86 ARG A O 1
ATOM 689 N N . LYS A 1 87 ? -13.820 10.364 -19.175 1.00 58.31 87 LYS A N 1
ATOM 690 C CA . LYS A 1 87 ? -14.198 11.637 -19.813 1.00 58.31 87 LYS A CA 1
ATOM 691 C C . LYS A 1 87 ? -12.951 12.522 -19.873 1.00 58.31 87 LYS A C 1
ATOM 693 O O . LYS A 1 87 ? -12.264 12.673 -18.864 1.00 58.31 87 LYS A O 1
ATOM 698 N N . LYS A 1 88 ? -12.672 13.087 -21.049 1.00 56.84 88 LYS A N 1
ATOM 699 C CA . LYS A 1 88 ? -11.458 13.864 -21.361 1.00 56.84 88 LYS A CA 1
ATOM 700 C C . LYS A 1 88 ? -11.209 15.032 -20.389 1.00 56.84 88 LYS A C 1
ATOM 702 O O . LYS A 1 88 ? -10.063 15.419 -20.197 1.00 56.84 88 LYS A O 1
ATOM 707 N N . ASP A 1 89 ? -12.268 15.504 -19.734 1.00 61.97 89 ASP A N 1
ATOM 708 C CA . ASP A 1 89 ? -12.265 16.670 -18.845 1.00 61.97 89 ASP A CA 1
ATOM 709 C C . ASP A 1 89 ? -12.170 16.319 -17.348 1.00 61.97 89 ASP A C 1
ATOM 711 O O . ASP A 1 89 ? -12.166 17.212 -16.502 1.00 61.97 89 ASP A O 1
ATOM 715 N N . LEU A 1 90 ? -12.110 15.031 -16.984 1.00 59.47 90 LEU A N 1
ATOM 716 C CA . LEU A 1 90 ? -11.970 14.630 -15.582 1.00 59.47 90 LEU A CA 1
ATOM 717 C C . LEU A 1 90 ? -10.497 14.661 -15.144 1.00 59.47 90 LEU A C 1
ATOM 719 O O . LEU A 1 90 ? -9.624 14.153 -15.863 1.00 59.47 90 LEU A O 1
ATOM 723 N N . PRO A 1 91 ? -10.200 15.182 -13.937 1.00 62.97 91 PRO A N 1
ATOM 724 C CA . PRO A 1 91 ? -8.850 15.152 -13.392 1.00 62.97 91 PRO A CA 1
ATOM 725 C C . PRO A 1 91 ? -8.333 13.705 -13.301 1.00 62.97 91 PRO A C 1
ATOM 727 O O . PRO A 1 91 ? -9.125 12.757 -13.301 1.00 62.97 91 PRO A O 1
ATOM 730 N N . PRO A 1 92 ? -7.004 13.496 -13.276 1.00 63.50 92 PRO A N 1
ATOM 731 C CA . PRO A 1 92 ? -6.435 12.168 -13.070 1.00 63.50 92 PRO A CA 1
ATOM 732 C C . PRO A 1 92 ? -7.023 11.528 -11.811 1.00 63.50 92 PRO A C 1
ATOM 734 O O . PRO A 1 92 ? -7.261 12.261 -10.838 1.00 63.50 92 PRO A O 1
ATOM 737 N N . PRO A 1 93 ? -7.260 10.203 -11.830 1.00 63.66 93 PRO A N 1
ATOM 738 C CA . PRO A 1 93 ? -7.759 9.503 -10.660 1.00 63.66 93 PRO A CA 1
ATOM 739 C C . PRO A 1 93 ? -6.822 9.772 -9.483 1.00 63.66 93 PRO A C 1
ATOM 741 O O . PRO A 1 93 ? -5.599 9.835 -9.627 1.00 63.66 93 PRO A O 1
ATOM 744 N N . THR A 1 94 ? -7.414 10.015 -8.327 1.00 68.25 94 THR A N 1
ATOM 745 C CA . THR A 1 94 ? -6.706 10.057 -7.049 1.00 68.25 94 THR A CA 1
ATOM 746 C C . THR A 1 94 ? -6.271 8.644 -6.664 1.00 68.25 94 THR A C 1
ATOM 748 O O . THR A 1 94 ? -6.869 7.673 -7.107 1.00 68.25 94 THR A O 1
ATOM 751 N N . PHE A 1 95 ? -5.219 8.477 -5.864 1.00 76.25 95 PHE A N 1
ATOM 752 C CA . PHE A 1 95 ? -4.887 7.148 -5.337 1.00 76.25 95 PHE A CA 1
ATOM 753 C C . PHE A 1 95 ? -5.779 6.811 -4.125 1.00 76.25 95 PHE A C 1
ATOM 755 O O . PHE A 1 95 ? -5.369 6.965 -2.977 1.00 76.25 95 PHE A O 1
ATOM 762 N N . THR A 1 96 ? -7.028 6.405 -4.373 1.00 75.62 96 THR A N 1
ATOM 763 C CA . THR A 1 96 ? -7.970 5.985 -3.314 1.00 75.62 96 THR A CA 1
ATOM 764 C C . THR A 1 96 ? -8.139 4.468 -3.261 1.00 75.62 96 THR A C 1
ATOM 766 O O . THR A 1 96 ? -7.819 3.755 -4.214 1.00 75.62 96 THR A O 1
ATOM 769 N N . ASP A 1 97 ? -8.691 3.954 -2.157 1.00 76.75 97 ASP A N 1
ATOM 770 C CA . ASP A 1 97 ? -9.011 2.528 -2.018 1.00 76.75 97 ASP A CA 1
ATOM 771 C C . ASP A 1 97 ? -10.036 2.068 -3.067 1.00 76.75 97 ASP A C 1
ATOM 773 O O . ASP A 1 97 ? -9.943 0.957 -3.590 1.00 76.75 97 ASP A O 1
ATOM 777 N N . ARG A 1 98 ? -10.989 2.939 -3.414 1.00 77.00 98 ARG A N 1
ATOM 778 C CA . ARG A 1 98 ? -11.958 2.703 -4.486 1.00 77.00 98 ARG A CA 1
ATOM 779 C C . ARG A 1 98 ? -11.268 2.553 -5.839 1.00 77.00 98 ARG A C 1
ATOM 781 O O . ARG A 1 98 ? -11.593 1.618 -6.569 1.00 77.00 98 ARG A O 1
ATOM 788 N N . ASP A 1 99 ? -10.342 3.452 -6.161 1.00 78.44 99 ASP A N 1
ATOM 789 C CA . ASP A 1 99 ? -9.623 3.440 -7.439 1.00 78.44 99 ASP A CA 1
ATOM 790 C C . ASP A 1 99 ? -8.732 2.197 -7.558 1.00 78.44 99 ASP A C 1
ATOM 792 O O . ASP A 1 99 ? -8.704 1.550 -8.605 1.00 78.44 99 ASP A O 1
ATOM 796 N N . LEU A 1 100 ? -8.086 1.794 -6.459 1.00 81.69 100 LEU A N 1
ATOM 797 C CA . LEU A 1 100 ? -7.314 0.555 -6.400 1.00 81.69 100 LEU A CA 1
ATOM 798 C C . LEU A 1 100 ? -8.203 -0.686 -6.584 1.00 81.69 100 LEU A C 1
ATOM 800 O O . LEU A 1 100 ? -7.886 -1.543 -7.408 1.00 81.69 100 LEU A O 1
ATOM 804 N N . LYS A 1 101 ? -9.334 -0.779 -5.869 1.00 83.69 101 LYS A N 1
ATOM 805 C CA . LYS A 1 101 ? -10.297 -1.890 -6.014 1.00 83.69 101 LYS A CA 1
ATOM 806 C C . LYS A 1 101 ? -10.834 -1.995 -7.440 1.00 83.69 101 LYS A C 1
ATOM 808 O O . LYS A 1 101 ? -10.968 -3.095 -7.966 1.00 83.69 101 LYS A O 1
ATOM 813 N N . GLU A 1 102 ? -11.140 -0.864 -8.068 1.00 79.94 102 GLU A N 1
ATOM 814 C CA . GLU A 1 102 ? -11.590 -0.826 -9.459 1.00 79.94 102 GLU A CA 1
ATOM 815 C C . GLU A 1 102 ? -10.482 -1.243 -10.434 1.00 79.94 102 GLU A C 1
ATOM 817 O O . GLU A 1 102 ? -10.745 -1.993 -11.373 1.00 79.94 102 GLU A O 1
ATOM 822 N N . GLY A 1 103 ? -9.237 -0.823 -10.188 1.00 80.25 103 GLY A N 1
ATOM 823 C CA . GLY A 1 103 ? -8.073 -1.289 -10.938 1.00 80.25 103 GLY A CA 1
ATOM 824 C C . GLY A 1 103 ? -7.896 -2.806 -10.849 1.00 80.25 103 GLY A C 1
ATOM 825 O O . GLY A 1 103 ? -7.773 -3.467 -11.873 1.00 80.25 103 GLY A O 1
ATOM 826 N N . LEU A 1 104 ? -7.975 -3.381 -9.647 1.00 85.38 104 LEU A N 1
ATOM 827 C CA . LEU A 1 104 ? -7.815 -4.824 -9.425 1.00 85.38 104 LEU A CA 1
ATOM 828 C C . LEU A 1 104 ? -8.917 -5.680 -10.070 1.00 85.38 104 LEU A C 1
ATOM 830 O O . LEU A 1 104 ? -8.683 -6.842 -10.388 1.00 85.38 104 LEU A O 1
ATOM 834 N N . ARG A 1 105 ? -10.111 -5.126 -10.311 1.00 82.62 105 ARG A N 1
ATOM 835 C CA . ARG A 1 105 ? -11.175 -5.826 -11.055 1.00 82.62 105 ARG A CA 1
ATOM 836 C C . ARG A 1 105 ? -10.866 -5.984 -12.542 1.00 82.62 105 ARG A C 1
ATOM 838 O O . ARG A 1 105 ? -11.518 -6.775 -13.221 1.00 82.62 105 ARG A O 1
ATOM 845 N N . ARG A 1 106 ? -9.907 -5.223 -13.071 1.00 81.88 106 ARG A N 1
ATOM 846 C CA . ARG A 1 106 ? -9.512 -5.270 -14.479 1.00 81.88 106 ARG A CA 1
ATOM 847 C C . ARG A 1 106 ? -8.311 -6.183 -14.610 1.00 81.88 106 ARG A C 1
ATOM 849 O O . ARG A 1 106 ? -7.253 -5.882 -14.069 1.00 81.88 106 ARG A O 1
ATOM 856 N N . SER A 1 107 ? -8.470 -7.259 -15.375 1.00 77.31 107 SER A N 1
ATOM 857 C CA . SER A 1 107 ? -7.450 -8.305 -15.529 1.00 77.31 107 SER A CA 1
ATOM 858 C C . SER A 1 107 ? -6.061 -7.749 -15.853 1.00 77.31 107 SER A C 1
ATOM 860 O O . SER A 1 107 ? -5.091 -8.110 -15.200 1.00 77.31 107 SER A O 1
ATOM 862 N N . TRP A 1 108 ? -5.969 -6.812 -16.794 1.00 84.38 108 TRP A N 1
ATOM 863 C CA . TRP A 1 108 ? -4.690 -6.251 -17.230 1.00 84.38 108 TRP A CA 1
ATOM 864 C C . TRP A 1 108 ? -4.059 -5.271 -16.221 1.00 84.38 108 TRP A C 1
ATOM 866 O O . TRP A 1 108 ? -2.844 -5.242 -16.053 1.00 84.38 108 TRP A O 1
ATOM 876 N N . THR A 1 109 ? -4.866 -4.463 -15.523 1.00 86.94 109 THR A N 1
ATOM 877 C CA . THR A 1 109 ? -4.368 -3.559 -14.476 1.00 86.94 109 THR A CA 1
ATOM 878 C C . THR A 1 109 ? -3.903 -4.367 -13.266 1.00 86.94 109 THR A C 1
ATOM 880 O O . THR A 1 109 ? -2.864 -4.057 -12.690 1.00 86.94 109 THR A O 1
ATOM 883 N N . ALA A 1 110 ? -4.637 -5.423 -12.907 1.00 88.50 110 ALA A N 1
ATOM 884 C CA . ALA A 1 110 ? -4.244 -6.359 -11.862 1.00 88.50 110 ALA A CA 1
ATOM 885 C C . ALA A 1 110 ? -2.935 -7.088 -12.203 1.00 88.50 110 ALA A C 1
ATOM 887 O O . ALA A 1 110 ? -2.093 -7.238 -11.324 1.00 88.50 110 ALA A O 1
ATOM 888 N N . GLU A 1 111 ? -2.730 -7.476 -13.466 1.00 90.38 111 GLU A N 1
ATOM 889 C CA . GLU A 1 111 ? -1.472 -8.069 -13.941 1.00 90.38 111 GLU A CA 1
ATOM 890 C C . GLU A 1 111 ? -0.288 -7.107 -13.766 1.00 90.38 111 GLU A C 1
ATOM 892 O O . GLU A 1 111 ? 0.723 -7.479 -13.174 1.00 90.38 111 GLU A O 1
ATOM 897 N N . LEU A 1 112 ? -0.434 -5.842 -14.180 1.00 90.50 112 LEU A N 1
ATOM 898 C CA . LEU A 1 112 ? 0.611 -4.828 -13.993 1.00 90.50 112 LEU A CA 1
ATOM 899 C C . LEU A 1 112 ? 0.933 -4.578 -12.515 1.00 90.50 112 LEU A C 1
ATOM 901 O O . LEU A 1 112 ? 2.099 -4.431 -12.159 1.00 90.50 112 LEU A O 1
ATOM 905 N N . ILE A 1 113 ? -0.084 -4.551 -11.649 1.00 90.81 113 ILE A N 1
ATOM 906 C CA . ILE A 1 113 ? 0.116 -4.442 -10.196 1.00 90.81 113 ILE A CA 1
ATOM 907 C C . ILE A 1 113 ? 0.816 -5.698 -9.656 1.00 90.81 113 ILE A C 1
ATOM 909 O O . ILE A 1 113 ? 1.709 -5.586 -8.822 1.00 90.81 113 ILE A O 1
ATOM 913 N N . GLY A 1 114 ? 0.455 -6.886 -10.148 1.00 88.81 114 GLY A N 1
ATOM 914 C CA . GLY A 1 114 ? 1.074 -8.156 -9.765 1.00 88.81 114 GLY A CA 1
ATOM 915 C C . GLY A 1 114 ? 2.546 -8.275 -10.166 1.00 88.81 114 GLY A C 1
ATOM 916 O O . GLY A 1 114 ? 3.288 -9.019 -9.531 1.00 88.81 114 GLY A O 1
ATOM 917 N N . HIS A 1 115 ? 2.989 -7.516 -11.171 1.00 92.19 115 HIS A N 1
ATOM 918 C CA . HIS A 1 115 ? 4.393 -7.424 -11.576 1.00 92.19 115 HIS A CA 1
ATOM 919 C C . HIS A 1 115 ? 5.206 -6.397 -10.770 1.00 92.19 115 HIS A C 1
ATOM 921 O O . HIS A 1 115 ? 6.387 -6.192 -11.050 1.00 92.19 115 HIS A O 1
ATOM 927 N N . LEU A 1 116 ? 4.628 -5.769 -9.744 1.00 92.25 116 LEU A N 1
ATOM 928 C CA . LEU A 1 116 ? 5.349 -4.855 -8.864 1.00 92.25 116 LEU A CA 1
ATOM 929 C C . LEU A 1 116 ? 5.948 -5.608 -7.666 1.00 92.25 116 LEU A C 1
ATOM 931 O O . LEU A 1 116 ? 5.234 -6.189 -6.851 1.00 92.25 116 LEU A O 1
ATOM 935 N N . LEU A 1 117 ? 7.269 -5.550 -7.516 1.00 90.31 117 LEU A N 1
ATOM 936 C CA . LEU A 1 117 ? 7.988 -6.011 -6.332 1.00 90.31 117 LEU A CA 1
ATOM 937 C C . LEU A 1 117 ? 8.283 -4.834 -5.413 1.00 90.31 117 LEU A C 1
ATOM 939 O O . LEU A 1 117 ? 9.048 -3.935 -5.760 1.00 90.31 117 LEU A O 1
ATOM 943 N N . VAL A 1 118 ? 7.720 -4.871 -4.209 1.00 88.94 118 VAL A N 1
ATOM 944 C CA . VAL A 1 118 ? 7.977 -3.859 -3.185 1.00 88.94 118 VAL A CA 1
ATOM 945 C C . VAL A 1 118 ? 9.029 -4.379 -2.221 1.00 88.94 118 VAL A C 1
ATOM 947 O O . VAL A 1 118 ? 8.766 -5.242 -1.387 1.00 88.94 118 VAL A O 1
ATOM 950 N N . LYS A 1 119 ? 10.245 -3.851 -2.340 1.00 87.81 119 LYS A N 1
ATOM 951 C CA . LYS A 1 119 ? 11.285 -4.035 -1.337 1.00 87.81 119 LYS A CA 1
ATOM 952 C C . LYS A 1 119 ? 10.995 -3.073 -0.193 1.00 87.81 119 LYS A C 1
ATOM 954 O O . LYS A 1 119 ? 11.153 -1.867 -0.349 1.00 87.81 119 LYS A O 1
ATOM 959 N N . TYR A 1 120 ? 10.609 -3.625 0.942 1.00 82.88 120 TYR A N 1
ATOM 960 C CA . TYR A 1 120 ? 10.281 -2.876 2.142 1.00 82.88 120 TYR A CA 1
ATOM 961 C C . TYR A 1 120 ? 10.974 -3.506 3.357 1.00 82.88 120 TYR A C 1
ATOM 963 O O . TYR A 1 120 ? 11.214 -4.718 3.390 1.00 82.88 120 TYR A O 1
ATOM 971 N N . GLU A 1 121 ? 11.358 -2.681 4.332 1.00 73.81 121 GLU A N 1
ATOM 972 C CA . GLU A 1 121 ? 12.029 -3.148 5.542 1.00 73.81 121 GLU A CA 1
ATOM 973 C C . GLU A 1 121 ? 11.019 -3.738 6.529 1.00 73.81 121 GLU A C 1
ATOM 975 O O . GLU A 1 121 ? 10.408 -3.036 7.330 1.00 73.81 121 GLU A O 1
ATOM 980 N N . SER A 1 122 ? 10.891 -5.058 6.464 1.00 66.25 122 SER A N 1
ATOM 981 C CA . SER A 1 122 ? 9.966 -5.849 7.265 1.00 66.25 122 SER A CA 1
ATOM 982 C C . SER A 1 122 ? 9.939 -5.508 8.766 1.00 66.25 122 SER A C 1
ATOM 984 O O . SER A 1 122 ? 10.978 -5.347 9.408 1.00 66.25 122 SER A O 1
ATOM 986 N N . GLU A 1 123 ? 8.736 -5.517 9.342 1.00 63.50 123 GLU A N 1
ATOM 987 C CA . GLU A 1 123 ? 8.461 -5.438 10.786 1.00 63.50 123 GLU A CA 1
ATOM 988 C C . GLU A 1 123 ? 8.720 -6.762 11.522 1.00 63.50 123 GLU A C 1
ATOM 990 O O . GLU A 1 123 ? 8.611 -6.829 12.745 1.00 63.50 123 GLU A O 1
ATOM 995 N N . TRP A 1 124 ? 9.058 -7.832 10.793 1.00 60.22 124 TRP A N 1
ATOM 996 C CA . TRP A 1 124 ? 9.324 -9.156 11.362 1.00 60.22 124 TRP A CA 1
ATOM 997 C C . TRP A 1 124 ? 10.712 -9.256 12.010 1.00 60.22 124 TRP A C 1
ATOM 999 O O . TRP A 1 124 ? 10.938 -10.141 12.831 1.00 60.22 124 TRP A O 1
ATOM 1009 N N . TYR A 1 125 ? 11.620 -8.326 11.700 1.00 56.72 125 TYR A N 1
ATOM 1010 C CA . TYR A 1 125 ? 12.804 -8.053 12.517 1.00 56.72 125 TYR A CA 1
ATOM 1011 C C . TYR A 1 125 ? 12.491 -6.894 13.456 1.00 56.72 125 TYR A C 1
ATOM 1013 O O . TYR A 1 125 ? 12.973 -5.777 13.277 1.00 56.72 125 TYR A O 1
ATOM 1021 N N . ALA A 1 126 ? 11.614 -7.162 14.419 1.00 57.91 126 ALA A N 1
ATOM 1022 C CA . ALA A 1 126 ? 11.286 -6.184 15.433 1.00 57.91 126 ALA A CA 1
ATOM 1023 C C . ALA A 1 126 ? 12.504 -5.957 16.339 1.00 57.91 126 ALA A C 1
ATOM 1025 O O . ALA A 1 126 ? 13.192 -6.902 16.737 1.00 57.91 126 ALA A O 1
ATOM 1026 N N . ASP A 1 127 ? 12.782 -4.695 16.644 1.00 69.50 127 ASP A N 1
ATOM 1027 C CA . ASP A 1 127 ? 13.674 -4.342 17.737 1.00 69.50 127 ASP A CA 1
ATOM 1028 C C . ASP A 1 127 ? 13.084 -4.835 19.070 1.00 69.50 127 ASP A C 1
ATOM 1030 O O . ASP A 1 127 ? 11.888 -5.116 19.160 1.00 69.50 127 ASP A O 1
ATOM 1034 N N . GLU A 1 128 ? 13.904 -4.944 20.121 1.00 69.44 128 GLU A N 1
ATOM 1035 C CA . GLU A 1 128 ? 13.447 -5.432 21.438 1.00 69.44 128 GLU A CA 1
ATOM 1036 C C . GLU A 1 128 ? 12.231 -4.661 21.983 1.00 69.44 128 GLU A C 1
ATOM 1038 O O . GLU A 1 128 ? 11.454 -5.220 22.753 1.00 69.44 128 GLU A O 1
ATOM 1043 N N . ALA A 1 129 ? 12.039 -3.404 21.567 1.00 76.12 129 ALA A N 1
ATOM 1044 C CA . ALA A 1 129 ? 10.917 -2.568 21.979 1.00 76.12 129 ALA A CA 1
ATOM 1045 C C . ALA A 1 129 ? 9.661 -2.693 21.092 1.00 76.12 129 ALA A C 1
ATOM 1047 O O . ALA A 1 129 ? 8.665 -2.030 21.382 1.00 76.12 129 ALA A O 1
ATOM 1048 N N . LEU A 1 130 ? 9.682 -3.515 20.030 1.00 75.31 130 LEU A N 1
ATOM 1049 C CA . LEU A 1 130 ? 8.596 -3.654 19.047 1.00 75.31 130 LEU A CA 1
ATOM 1050 C C . LEU A 1 130 ? 8.130 -2.299 18.480 1.00 75.31 130 LEU A C 1
ATOM 1052 O O . LEU A 1 130 ? 6.945 -2.093 18.219 1.00 75.31 130 LEU A O 1
ATOM 1056 N N . SER A 1 131 ? 9.057 -1.359 18.289 1.00 73.69 131 SER A N 1
ATOM 1057 C CA . SER A 1 131 ? 8.750 0.050 18.008 1.00 73.69 131 SER A CA 1
ATOM 1058 C C . SER A 1 131 ? 7.855 0.248 16.778 1.00 73.69 131 SER A C 1
ATOM 1060 O O . SER A 1 131 ? 6.913 1.035 16.827 1.00 73.69 131 SER A O 1
ATOM 1062 N N . LYS A 1 132 ? 8.083 -0.530 15.712 1.00 69.62 132 LYS A N 1
ATOM 1063 C CA . LYS A 1 132 ? 7.266 -0.510 14.484 1.00 69.62 132 LYS A CA 1
ATOM 1064 C C . LYS A 1 132 ? 5.830 -1.005 14.695 1.00 69.62 132 LYS A C 1
ATOM 1066 O O . LYS A 1 132 ? 4.932 -0.561 13.992 1.00 69.62 132 LYS A O 1
ATOM 1071 N N . TRP A 1 133 ? 5.605 -1.926 15.634 1.00 73.50 133 TRP A N 1
ATOM 1072 C CA . TRP A 1 133 ? 4.257 -2.397 15.972 1.00 73.50 133 TRP A CA 1
ATOM 1073 C C . TRP A 1 133 ? 3.515 -1.372 16.828 1.00 73.50 133 TRP A C 1
ATOM 1075 O O . TRP A 1 133 ? 2.347 -1.105 16.567 1.00 73.50 133 TRP A O 1
ATOM 1085 N N . ASN A 1 134 ? 4.209 -0.724 17.765 1.00 74.69 134 ASN A N 1
ATOM 1086 C CA . ASN A 1 134 ? 3.617 0.340 18.580 1.00 74.69 134 ASN A CA 1
ATOM 1087 C C . ASN A 1 134 ? 3.190 1.551 17.726 1.00 74.69 134 ASN A C 1
ATOM 1089 O O . ASN A 1 134 ? 2.172 2.170 18.012 1.00 74.69 134 ASN A O 1
ATOM 1093 N N . GLU A 1 135 ? 3.916 1.863 16.644 1.00 72.81 135 GLU A N 1
ATOM 1094 C CA . GLU A 1 135 ? 3.518 2.913 15.686 1.00 72.81 135 GLU A CA 1
ATOM 1095 C C . GLU A 1 135 ? 2.145 2.628 15.052 1.00 72.81 135 GLU A C 1
ATOM 1097 O O . GLU A 1 135 ? 1.396 3.548 14.728 1.00 72.81 135 GLU A O 1
ATOM 1102 N N . ILE A 1 136 ? 1.795 1.351 14.885 1.00 70.31 136 ILE A N 1
ATOM 1103 C CA . ILE A 1 136 ? 0.493 0.938 14.360 1.00 70.31 136 ILE A CA 1
ATOM 1104 C C . ILE A 1 136 ? -0.592 1.098 15.431 1.00 70.31 136 ILE A C 1
ATOM 1106 O O . ILE A 1 136 ? -1.692 1.538 15.100 1.00 70.31 136 ILE A O 1
ATOM 1110 N N . ASP A 1 137 ? -0.300 0.787 16.696 1.00 71.94 137 ASP A N 1
ATOM 1111 C CA . ASP A 1 137 ? -1.269 0.913 17.792 1.00 71.94 137 ASP A CA 1
ATOM 1112 C C . ASP A 1 137 ? -1.795 2.350 17.925 1.00 71.94 137 ASP A C 1
ATOM 1114 O O . ASP A 1 137 ? -3.010 2.554 17.997 1.00 71.94 137 ASP A O 1
ATOM 1118 N N . ASP A 1 138 ? -0.909 3.347 17.845 1.00 72.69 138 ASP A N 1
ATOM 1119 C CA . ASP A 1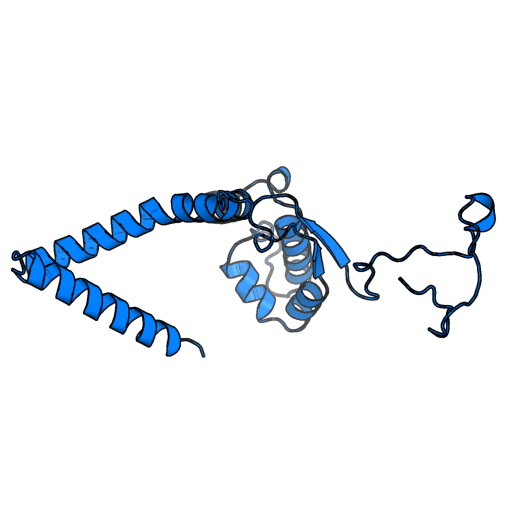 138 ? -1.284 4.764 17.917 1.00 72.69 138 ASP A CA 1
ATOM 1120 C C . ASP A 1 138 ? -2.259 5.173 16.796 1.00 72.69 138 ASP A C 1
ATOM 1122 O O . ASP A 1 138 ? -3.167 5.977 17.020 1.00 72.69 138 ASP A O 1
ATOM 1126 N N . LEU A 1 139 ? -2.131 4.588 15.597 1.00 68.50 139 LEU A N 1
ATOM 1127 C CA . LEU A 1 139 ? -3.025 4.875 14.468 1.00 68.50 139 LEU A CA 1
ATOM 1128 C C . LEU A 1 139 ? -4.453 4.369 14.679 1.00 68.50 139 LEU A C 1
ATOM 1130 O O . LEU A 1 139 ? -5.389 4.911 14.090 1.00 68.50 139 LEU A O 1
ATOM 1134 N N . PHE A 1 140 ? -4.623 3.321 15.483 1.00 69.38 140 PHE A N 1
ATOM 1135 C CA . PHE A 1 140 ? -5.925 2.714 15.747 1.00 69.38 140 PHE A CA 1
ATOM 1136 C C . PHE A 1 140 ? -6.499 3.108 17.102 1.00 69.38 140 PHE A C 1
ATOM 1138 O O . PHE A 1 140 ? -7.653 2.782 17.380 1.00 69.38 140 PHE A O 1
ATOM 1145 N N . GLU A 1 141 ? -5.745 3.818 17.941 1.00 77.50 141 GLU A N 1
ATOM 1146 C CA . GLU A 1 141 ? -6.185 4.131 19.294 1.00 77.50 141 GLU A CA 1
ATOM 1147 C C . GLU A 1 141 ? -7.411 5.057 19.281 1.00 77.50 141 GLU A C 1
ATOM 1149 O O . GLU A 1 141 ? -8.378 4.783 19.986 1.00 77.50 141 GLU A O 1
ATOM 1154 N N . GLU A 1 142 ? -7.467 6.071 18.408 1.00 72.00 142 GLU A N 1
ATOM 1155 C CA . GLU A 1 142 ? -8.669 6.912 18.258 1.00 72.00 142 GLU A CA 1
ATOM 1156 C C . GLU A 1 142 ? -9.900 6.104 17.816 1.00 72.00 142 GLU A C 1
ATOM 1158 O O . GLU A 1 142 ? -10.977 6.237 18.403 1.00 72.00 142 GLU A O 1
ATOM 1163 N N . GLU A 1 143 ? -9.755 5.229 16.817 1.00 72.06 143 GLU A N 1
ATOM 1164 C CA . GLU A 1 143 ? -10.848 4.377 16.332 1.00 72.06 143 GLU A CA 1
ATOM 1165 C C . GLU A 1 143 ? -11.304 3.387 17.415 1.00 72.06 143 GLU A C 1
ATOM 1167 O O . GLU A 1 143 ? -12.499 3.154 17.610 1.00 72.06 143 GLU A O 1
ATOM 1172 N N . LYS A 1 144 ? -10.355 2.839 18.172 1.00 76.62 144 LYS A N 1
ATOM 1173 C CA . LYS A 1 144 ? -10.594 1.940 19.299 1.00 76.62 144 LYS A CA 1
ATOM 1174 C C . LYS A 1 144 ? -11.312 2.652 20.440 1.00 76.62 144 LYS A C 1
ATOM 1176 O O . LYS A 1 144 ? -12.258 2.084 20.982 1.00 76.62 144 LYS A O 1
ATOM 1181 N N . GLN A 1 145 ? -10.941 3.891 20.769 1.00 78.44 145 GLN A N 1
ATOM 1182 C CA . GLN A 1 145 ? -11.658 4.696 21.762 1.00 78.44 145 GLN A CA 1
ATOM 1183 C C . GLN A 1 145 ? -13.076 5.044 21.289 1.00 78.44 145 GLN A C 1
ATOM 1185 O O . GLN A 1 145 ? -14.017 4.946 22.074 1.00 78.44 145 GLN A O 1
ATOM 1190 N N . GLN A 1 146 ? -13.271 5.367 20.006 1.00 78.81 146 GLN A N 1
ATOM 1191 C CA . GLN A 1 146 ? -14.607 5.596 19.439 1.00 78.81 146 GLN A CA 1
ATOM 1192 C C . GLN A 1 146 ? -15.477 4.334 19.485 1.00 78.81 146 GLN A C 1
ATOM 1194 O O . GLN A 1 146 ? -16.630 4.393 19.911 1.00 78.81 146 GLN A O 1
ATOM 1199 N N . GLN A 1 147 ? -14.936 3.179 19.088 1.00 77.81 147 GLN A N 1
ATOM 1200 C CA . GLN A 1 147 ? -15.649 1.903 19.175 1.00 77.81 147 GLN A CA 1
ATOM 1201 C C . GLN A 1 147 ? -15.968 1.539 20.623 1.00 77.81 147 GLN A C 1
ATOM 1203 O O . GLN A 1 147 ? -17.085 1.114 20.908 1.00 77.81 147 GLN A O 1
ATOM 1208 N N . LYS A 1 148 ? -15.022 1.743 21.542 1.00 81.19 148 LYS A N 1
ATOM 1209 C CA . LYS A 1 148 ? -15.237 1.534 22.973 1.00 81.19 148 LYS A CA 1
ATOM 1210 C C . LYS A 1 148 ? -16.371 2.416 23.495 1.00 81.19 148 LYS A C 1
ATOM 1212 O O . LYS A 1 148 ? -17.284 1.887 24.116 1.00 81.19 148 LYS A O 1
ATOM 1217 N N . ALA A 1 149 ? -16.370 3.708 23.172 1.00 83.69 149 ALA A N 1
ATOM 1218 C CA . ALA A 1 149 ? -17.426 4.634 23.576 1.00 83.69 149 ALA A CA 1
ATOM 1219 C C . ALA A 1 149 ? -18.803 4.242 23.010 1.00 83.69 149 ALA A C 1
ATOM 1221 O O . ALA A 1 149 ? -19.801 4.305 23.722 1.00 83.69 149 ALA A O 1
ATOM 1222 N N . LEU A 1 150 ? -18.868 3.789 21.752 1.00 82.75 150 LEU A N 1
ATOM 1223 C CA . LEU A 1 150 ? -20.108 3.285 21.146 1.00 82.75 150 LEU A CA 1
ATOM 1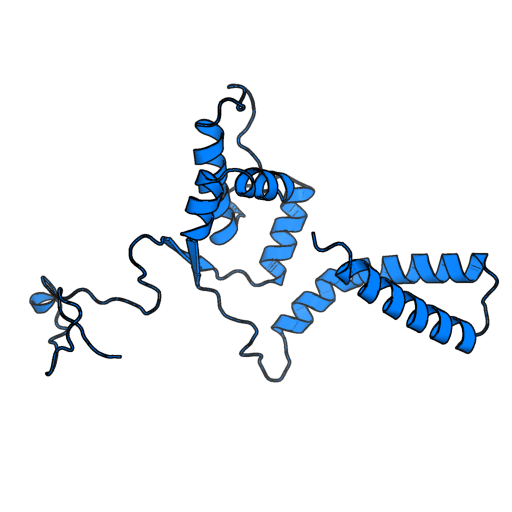224 C C . LEU A 1 150 ? -20.630 2.030 21.854 1.00 82.75 150 LEU A C 1
ATOM 1226 O O . LEU A 1 150 ? -21.833 1.898 22.071 1.00 82.75 150 LEU A O 1
ATOM 1230 N N . ILE A 1 151 ? -19.735 1.109 22.217 1.00 79.38 151 ILE A N 1
ATOM 1231 C CA . ILE A 1 151 ? -20.105 -0.106 22.947 1.00 79.38 151 ILE A CA 1
ATOM 1232 C C . ILE A 1 151 ? -20.566 0.245 24.363 1.00 79.38 151 ILE A C 1
ATOM 1234 O O . ILE A 1 151 ? -21.590 -0.266 24.805 1.00 79.38 151 ILE A O 1
ATOM 1238 N N . GLU A 1 152 ? -19.857 1.131 25.061 1.00 81.44 152 GLU A N 1
ATOM 1239 C CA . GLU A 1 152 ? -20.230 1.591 26.402 1.00 81.44 152 GLU A CA 1
ATOM 1240 C C . GLU A 1 152 ? -21.594 2.290 26.402 1.00 81.44 152 GLU A C 1
ATOM 1242 O O . GLU A 1 152 ? -22.434 1.944 27.228 1.00 81.44 152 GLU A O 1
ATOM 1247 N N . ALA A 1 153 ? -21.864 3.161 25.423 1.00 84.81 153 ALA A N 1
ATOM 1248 C CA . ALA A 1 153 ? -23.175 3.786 25.248 1.00 84.81 153 ALA A CA 1
ATOM 1249 C C . ALA A 1 153 ? -24.282 2.751 24.969 1.00 84.81 153 ALA A C 1
ATOM 1251 O O . ALA A 1 153 ? -25.367 2.829 25.541 1.00 84.81 153 ALA A O 1
ATOM 1252 N N . GLY A 1 154 ? -24.006 1.738 24.141 1.00 81.88 154 GLY A N 1
ATOM 1253 C CA . GLY A 1 154 ? -24.947 0.638 23.909 1.00 81.88 154 GLY A CA 1
ATOM 1254 C C . GLY A 1 154 ? -25.202 -0.212 25.161 1.00 81.88 154 GLY A C 1
ATOM 1255 O O . GLY A 1 154 ? -26.325 -0.650 25.398 1.00 81.88 154 GLY A O 1
ATOM 1256 N N . LEU A 1 155 ? -24.182 -0.429 25.996 1.00 82.19 155 LEU A N 1
ATOM 1257 C CA . LEU A 1 155 ? -24.327 -1.116 27.284 1.00 82.19 155 LEU A CA 1
ATOM 1258 C C . LEU A 1 155 ? -25.124 -0.273 28.292 1.00 82.19 155 LEU A C 1
ATOM 1260 O O . LEU A 1 155 ? -25.925 -0.838 29.041 1.00 82.19 155 LEU A O 1
ATOM 1264 N N . ASP A 1 156 ? -24.946 1.052 28.286 1.00 84.38 156 ASP A N 1
ATOM 1265 C CA . ASP A 1 156 ? -25.733 1.999 29.085 1.00 84.38 156 ASP A CA 1
ATOM 1266 C C . ASP A 1 156 ? -27.219 1.966 28.695 1.00 84.38 156 ASP A C 1
ATOM 1268 O O . ASP A 1 156 ? -28.079 1.853 29.569 1.00 84.38 156 ASP A O 1
ATOM 1272 N N . GLU A 1 157 ? -27.534 1.984 27.394 1.00 85.94 157 GLU A N 1
ATOM 1273 C CA . GLU A 1 157 ? -28.912 1.862 26.887 1.00 85.94 157 GLU A CA 1
ATOM 1274 C C . GLU A 1 157 ? -29.572 0.531 27.280 1.00 85.94 157 GLU A C 1
ATOM 1276 O O . GLU A 1 157 ? -30.769 0.484 27.568 1.00 85.94 157 GLU A O 1
ATOM 1281 N N . LEU A 1 158 ? -28.791 -0.552 27.335 1.00 83.12 158 LEU A N 1
ATOM 1282 C CA . LEU A 1 158 ? -29.250 -1.873 27.772 1.00 83.12 158 LEU A CA 1
ATOM 1283 C C . LEU A 1 158 ? -29.340 -2.012 29.303 1.00 83.12 158 LEU A C 1
ATOM 1285 O O . LEU A 1 158 ? -29.726 -3.073 29.796 1.00 83.12 158 LEU A O 1
ATOM 1289 N N . GLY A 1 159 ? -28.993 -0.967 30.061 1.00 83.25 159 GLY A N 1
ATOM 1290 C CA . GLY A 1 159 ? -29.025 -0.964 31.524 1.00 83.25 159 GLY A CA 1
ATOM 1291 C C . GLY A 1 159 ? -27.959 -1.852 32.175 1.00 83.25 159 GLY A C 1
ATOM 1292 O O . GLY A 1 159 ? -28.074 -2.185 33.354 1.00 83.25 159 GLY A O 1
ATOM 1293 N N . ILE A 1 160 ? -26.922 -2.249 31.431 1.00 79.38 160 ILE A N 1
ATOM 1294 C CA . ILE A 1 160 ? -25.846 -3.116 31.921 1.00 79.38 160 ILE A CA 1
ATOM 1295 C C . ILE A 1 160 ? -24.779 -2.234 32.570 1.00 79.38 160 ILE A C 1
ATOM 1297 O O . ILE A 1 160 ? -23.872 -1.720 31.916 1.00 79.38 160 ILE A O 1
ATOM 1301 N N . THR A 1 161 ? -24.888 -2.027 33.879 1.00 76.19 161 THR A N 1
ATOM 1302 C CA . THR A 1 161 ? -24.012 -1.121 34.646 1.00 76.19 161 THR A CA 1
ATOM 1303 C C . THR A 1 161 ? -23.005 -1.849 35.535 1.00 76.19 161 THR A C 1
ATOM 1305 O O . THR A 1 161 ? -21.992 -1.265 35.913 1.00 76.19 161 THR A O 1
ATOM 1308 N N . GLU A 1 162 ? -23.230 -3.131 35.835 1.00 82.12 162 GLU A N 1
ATOM 1309 C CA . GLU A 1 162 ? -22.305 -3.936 36.638 1.00 82.12 162 GLU A CA 1
ATOM 1310 C C . GLU A 1 162 ? -21.055 -4.321 35.831 1.00 82.12 162 GLU A C 1
ATOM 1312 O O . GLU A 1 162 ? -21.150 -4.904 34.750 1.00 82.12 162 GLU A O 1
ATOM 1317 N N . LEU A 1 163 ? -19.871 -4.030 36.385 1.00 74.75 163 LEU A N 1
ATOM 1318 C CA . LEU A 1 163 ? -18.561 -4.237 35.747 1.00 74.75 163 LEU A CA 1
ATOM 1319 C C . LEU A 1 163 ? -18.367 -5.653 35.180 1.00 74.75 163 LEU A C 1
ATOM 1321 O O . LEU A 1 163 ? -17.947 -5.795 34.037 1.00 74.75 163 LEU A O 1
ATOM 1325 N N . TYR A 1 164 ? -18.738 -6.700 35.925 1.00 76.38 164 TYR A N 1
ATOM 1326 C CA . TYR A 1 164 ? -18.549 -8.077 35.450 1.00 76.38 164 TYR A CA 1
ATOM 1327 C C . TYR A 1 164 ? -19.459 -8.428 34.258 1.00 76.38 164 TYR A C 1
ATOM 1329 O O . TYR A 1 164 ? -19.070 -9.212 33.394 1.00 76.38 164 TYR A O 1
ATOM 1337 N N . LEU A 1 165 ? -20.662 -7.843 34.189 1.00 72.75 165 LEU A N 1
ATOM 1338 C CA . LEU A 1 165 ? -21.575 -8.036 33.059 1.00 72.75 165 LEU A CA 1
ATOM 1339 C C . LEU A 1 165 ? -21.076 -7.300 31.818 1.00 72.75 165 LEU A C 1
ATOM 1341 O O . LEU A 1 165 ? -21.270 -7.787 30.705 1.00 72.75 165 LEU A O 1
ATOM 1345 N N . ARG A 1 166 ? -20.403 -6.158 32.003 1.00 74.50 166 ARG A N 1
ATOM 1346 C CA . ARG A 1 166 ? -19.747 -5.431 30.911 1.00 74.50 166 ARG A CA 1
ATOM 1347 C C . ARG A 1 166 ? -18.574 -6.209 30.337 1.00 74.50 166 ARG A C 1
ATOM 1349 O O . ARG A 1 166 ? -18.520 -6.370 29.123 1.00 74.50 166 ARG A O 1
ATOM 1356 N N . ASP A 1 167 ? -17.697 -6.734 31.188 1.00 75.31 167 ASP A N 1
ATOM 1357 C CA . ASP A 1 167 ? -16.545 -7.529 30.746 1.00 75.31 167 ASP A CA 1
ATOM 1358 C C . ASP A 1 167 ? -16.993 -8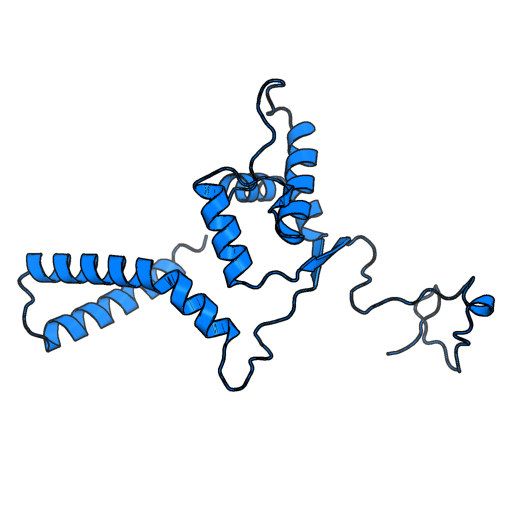.780 29.980 1.00 75.31 167 ASP A C 1
ATOM 1360 O O . ASP A 1 167 ? -16.482 -9.068 28.898 1.00 75.31 167 ASP A O 1
ATOM 1364 N N . PHE A 1 168 ? -18.023 -9.474 30.475 1.00 76.19 168 PHE A N 1
ATOM 1365 C CA . PHE A 1 168 ? -18.610 -10.615 29.773 1.00 76.19 168 PHE A CA 1
ATOM 1366 C C . PHE A 1 168 ? -19.255 -10.216 28.434 1.00 76.19 168 PHE A C 1
ATOM 1368 O O . PHE A 1 168 ? -19.072 -10.897 27.424 1.00 76.19 168 PHE A O 1
ATOM 1375 N N . ALA A 1 169 ? -20.000 -9.106 28.391 1.00 70.62 169 ALA A N 1
ATOM 1376 C CA . ALA A 1 169 ? -20.623 -8.627 27.159 1.00 70.62 169 ALA A CA 1
ATOM 1377 C C . ALA A 1 169 ? -19.582 -8.210 26.107 1.00 70.62 169 ALA A C 1
ATOM 1379 O O . ALA A 1 169 ? -19.766 -8.503 24.924 1.00 70.62 169 ALA A O 1
ATOM 1380 N N . LEU A 1 170 ? -18.482 -7.580 26.530 1.00 70.81 170 LEU A N 1
ATOM 1381 C CA . LEU A 1 170 ? -17.354 -7.226 25.670 1.00 70.81 170 LEU A CA 1
ATOM 1382 C C . LEU A 1 170 ? -16.693 -8.476 25.082 1.00 70.81 170 LEU A C 1
ATOM 1384 O O . LEU A 1 170 ? -16.505 -8.542 23.868 1.00 70.81 170 LEU A O 1
ATOM 1388 N N . ASP A 1 171 ? -16.409 -9.484 25.906 1.00 72.69 171 ASP A N 1
ATOM 1389 C CA . ASP A 1 171 ? -15.780 -10.740 25.475 1.00 72.69 171 ASP A CA 1
ATOM 1390 C C . ASP A 1 171 ? -16.645 -11.500 24.448 1.00 72.69 171 ASP A C 1
ATOM 1392 O O . ASP A 1 171 ? -16.182 -11.921 23.380 1.00 72.69 171 ASP A O 1
ATOM 1396 N N . VAL A 1 172 ? -17.957 -11.570 24.694 1.00 72.31 172 VAL A N 1
ATOM 1397 C CA . VAL A 1 172 ? -18.925 -12.170 23.763 1.00 72.31 172 VAL A CA 1
ATOM 1398 C C . VAL A 1 172 ? -19.028 -11.372 22.458 1.00 72.31 172 VAL A C 1
ATOM 1400 O O . VAL A 1 172 ? -19.131 -11.962 21.377 1.00 72.31 172 VAL A O 1
ATOM 1403 N N . TRP A 1 173 ? -18.998 -10.039 22.526 1.00 67.44 173 TRP A N 1
ATOM 1404 C CA . TRP A 1 173 ? -19.089 -9.172 21.351 1.00 67.44 173 TRP A CA 1
ATOM 1405 C C . TRP A 1 173 ? -17.842 -9.278 20.462 1.00 67.44 173 TRP A C 1
ATOM 1407 O O . TRP A 1 173 ? -17.975 -9.449 19.247 1.00 67.44 173 TRP A O 1
ATOM 1417 N N . TRP A 1 174 ? -16.643 -9.294 21.054 1.00 57.97 174 TRP A N 1
ATOM 1418 C CA . TRP A 1 174 ? -15.382 -9.551 20.348 1.00 57.97 174 TRP A CA 1
ATOM 1419 C C . TRP A 1 174 ? -15.364 -10.930 19.682 1.00 57.97 174 TRP A C 1
ATOM 1421 O O . TRP A 1 174 ? -15.031 -11.042 18.498 1.00 57.97 174 TRP A O 1
ATOM 1431 N N . THR A 1 175 ? -15.828 -11.963 20.390 1.00 65.56 175 THR A N 1
ATOM 1432 C CA . THR A 1 175 ? -15.927 -13.334 19.863 1.00 65.56 175 THR A CA 1
ATOM 1433 C C . THR A 1 175 ? -16.895 -13.426 18.677 1.00 65.56 175 THR A C 1
ATOM 1435 O O . THR A 1 175 ? -16.612 -14.078 17.667 1.00 65.56 175 THR A O 1
ATOM 1438 N N . ARG A 1 176 ? -18.042 -12.736 18.743 1.00 61.34 176 ARG A N 1
ATOM 1439 C CA . ARG A 1 176 ? -18.994 -12.661 17.621 1.00 61.34 176 ARG A CA 1
ATOM 1440 C C . ARG A 1 176 ? -18.432 -11.890 16.433 1.00 61.34 176 ARG A C 1
ATOM 1442 O O . ARG A 1 176 ? -18.619 -12.328 15.300 1.00 61.34 176 ARG A O 1
ATOM 1449 N N . ARG A 1 177 ? -17.731 -10.780 16.671 1.00 57.53 177 ARG A N 1
ATOM 1450 C CA . ARG A 1 177 ? -17.151 -9.949 15.609 1.00 57.53 177 ARG A CA 1
ATOM 1451 C C . ARG A 1 177 ? -16.056 -10.686 14.837 1.00 57.53 177 ARG A C 1
ATOM 1453 O O . ARG A 1 177 ? -16.095 -10.657 13.610 1.00 57.53 177 ARG A O 1
ATOM 1460 N N . MET A 1 178 ? -15.165 -11.412 15.520 1.00 53.09 178 MET A N 1
ATOM 1461 C CA . MET A 1 178 ? -14.158 -12.262 14.861 1.00 53.09 178 MET A CA 1
ATOM 1462 C C . MET A 1 178 ? -14.790 -13.388 14.024 1.00 53.09 178 MET A C 1
ATOM 1464 O O . MET A 1 178 ? -14.304 -13.718 12.942 1.00 53.09 178 MET A O 1
ATOM 1468 N N . ASN A 1 179 ? -15.911 -13.954 14.480 1.00 50.84 179 ASN A N 1
ATOM 1469 C CA . ASN A 1 179 ? -16.642 -14.965 13.714 1.00 50.84 179 ASN A CA 1
ATOM 1470 C C . ASN A 1 179 ? -17.379 -14.379 12.498 1.00 50.84 179 ASN A C 1
ATOM 1472 O O . ASN A 1 179 ? -17.464 -15.044 11.468 1.00 50.84 179 ASN A O 1
ATOM 1476 N N . MET A 1 180 ? -17.876 -13.139 12.574 1.00 44.47 180 MET A N 1
ATOM 1477 C CA . MET A 1 180 ? -18.518 -12.469 11.435 1.00 44.47 180 MET A CA 1
ATOM 1478 C C . MET A 1 180 ? -17.504 -12.006 10.379 1.00 44.47 180 MET A C 1
ATOM 1480 O O . MET A 1 180 ? -17.787 -12.152 9.191 1.00 44.47 180 MET A O 1
ATOM 1484 N N . SER A 1 181 ? -16.309 -11.537 10.764 1.00 45.84 181 SER A N 1
ATOM 1485 C CA . SER A 1 181 ? -15.252 -11.187 9.797 1.00 45.84 181 SER A CA 1
ATOM 1486 C C . SER A 1 181 ? -14.747 -12.398 9.008 1.00 45.84 181 SER A C 1
ATOM 1488 O O . SER A 1 181 ? -14.425 -12.265 7.830 1.00 45.84 181 SER A O 1
ATOM 1490 N N . ASN A 1 182 ? -14.760 -13.590 9.616 1.00 43.50 182 ASN A N 1
ATOM 1491 C CA . ASN A 1 182 ? -14.423 -14.847 8.939 1.00 43.50 182 ASN A CA 1
ATOM 1492 C C . ASN A 1 182 ? -15.522 -15.346 7.979 1.00 43.50 182 ASN A C 1
ATOM 1494 O O . ASN A 1 182 ? -15.245 -16.199 7.141 1.00 43.50 182 ASN A O 1
ATOM 1498 N N . GLN A 1 183 ? -16.753 -14.827 8.068 1.00 41.50 183 GLN A N 1
ATOM 1499 C CA . GLN A 1 183 ? -17.861 -15.196 7.173 1.00 41.50 183 GLN A CA 1
ATOM 1500 C C . GLN A 1 183 ? -18.086 -14.206 6.020 1.00 41.50 183 GLN A C 1
ATOM 1502 O O . GLN A 1 183 ? -18.723 -14.565 5.033 1.00 41.50 183 GLN A O 1
ATOM 1507 N N . THR A 1 184 ? -17.542 -12.987 6.093 1.00 36.62 184 THR A N 1
ATOM 1508 C CA . THR A 1 184 ? -17.617 -11.985 5.009 1.00 36.62 184 THR A CA 1
ATOM 1509 C C . THR A 1 184 ? -16.437 -12.030 4.030 1.00 36.62 184 THR A C 1
ATOM 1511 O O . THR A 1 184 ? -16.318 -11.154 3.178 1.00 36.62 184 THR A O 1
ATOM 1514 N N . GLY A 1 185 ? -15.562 -13.034 4.132 1.00 37.59 185 GLY A N 1
ATOM 1515 C CA . GLY A 1 185 ? -14.526 -13.323 3.139 1.00 37.59 185 GLY A CA 1
ATOM 1516 C C . GLY A 1 185 ? -15.059 -14.184 1.993 1.00 37.59 185 GLY A C 1
ATOM 1517 O O . GLY A 1 185 ? -14.770 -15.375 1.958 1.00 37.59 185 GLY A O 1
ATOM 1518 N N . ASN A 1 186 ? -15.844 -13.584 1.093 1.00 31.66 186 ASN A N 1
ATOM 1519 C CA . ASN A 1 186 ? -16.153 -14.084 -0.255 1.00 31.66 186 ASN A CA 1
ATOM 1520 C C . ASN A 1 186 ? -16.341 -12.903 -1.210 1.00 31.66 186 ASN A C 1
ATOM 1522 O O . ASN A 1 186 ? -17.144 -12.003 -0.871 1.00 31.66 186 ASN A O 1
#

pLDDT: mean 74.43, std 12.0, range [31.66, 92.25]